Protein AF-A0A1V5TX29-F1 (afdb_monomer)

pLDDT: mean 75.23, std 15.74, range [34.44, 93.5]

Radius of gyration: 21.24 Å; Cα contacts (8 Å, |Δi|>4): 399; chains: 1; bounding box: 52×40×73 Å

Nearest PDB structures (foldseek):
  2c9r-assembly1_A  TM=5.350E-01  e=4.111E-02  Pseudomonas syringae pv. tomato
  3qg7-assembly1_H  TM=4.508E-01  e=2.026E-02  Mus musculus
  3qg6-assembly2_H  TM=4.338E-01  e=3.876E-02  Mus musculus
  1d3l-assembly1_A  TM=5.318E-01  e=1.121E-01  Homo sapiens
  7xyq-assembly1_A  TM=5.076E-01  e=1.505E-01  Homo sapiens

Mean predicted aligned error: 10.79 Å

Foldseek 3Di:
DDDDPPPPPPQPWPVVLQPDPPWDWWKWKWDDDPNDTDTDTFDQPQQAADLQPDQKIKMKTFGSAAHDQVFDFCVQKFKWKAFLVRDTDRFDWGWGADPRNRMIIIMTGRDDLRIKIKMFGHIPVRHTRDMGIHFHWAQPQPPSPQWHFPVSLVLLVVCAVVPDQQDPVDSNSSRQPLVSPRGSHPVSSCVSPVVDPPGDTDTDTDPDDDPD

Sequence (212 aa):
MLAAFAVSCEVQDFGEILDSADREVRWYSVVQHAGVSLPLEIPADGTFTEPRNASMITIVAVLPEPVDPASISTANIDFIGRDNADAVCDPPFSVSMNAAHTQVRVTVFGLTDIARYRIRLKNNSGVELSQRVFARLMGDVLSGDNRVDATDNAQVLAFITDPEDLNAENALHIRADIDCDLLHHTGDLTTLQSGSPAGYPRTLSATVPDFL

Solvent-accessible surface area (backbone atoms only — not comparable to full-atom values): 12340 Å² total; per-residue (Å²): 136,83,81,78,82,76,77,76,80,70,78,74,58,66,51,74,77,54,75,47,99,86,50,68,70,45,41,26,41,43,50,76,55,98,89,43,76,48,75,42,77,50,50,80,85,23,73,34,64,73,84,47,77,45,71,59,47,36,38,35,40,36,46,78,57,67,51,67,69,91,75,63,53,62,88,26,46,49,59,46,23,31,34,70,79,66,44,83,54,57,50,59,69,48,62,49,65,46,98,73,29,32,32,44,36,39,39,38,36,63,55,60,37,62,27,33,38,36,41,35,39,32,24,91,87,66,49,79,75,47,68,43,36,34,22,25,56,34,40,33,31,75,76,68,76,74,40,30,47,74,66,21,54,52,49,43,50,46,41,46,77,54,73,64,78,69,43,84,86,38,66,49,48,44,15,39,34,60,78,61,80,76,53,63,47,71,65,25,55,47,56,62,47,73,79,45,77,86,90,59,69,42,79,43,67,57,83,70,82,77,87,126

Secondary structure (DSSP, 8-state):
-------------HHHHH-STT-PPEEEEEEEETTEEEEEE--TTS-----TT-SEEEEEEEPSS---GGG-SGGGEEEEEE-TT--B-PPPEEEEE-TTS-EEEEEEE---SSSEEEEEEE-TT--EEEEEEEPEEES--SS-SS-B-HHHHHHHHHHHHS-PPP-TT-HHHHHH--SSSSS-SHHHHHHHHHT--TT--B-EEE-PSP--

Structure (mmCIF, N/CA/C/O backbone):
data_AF-A0A1V5TX29-F1
#
_entry.id   AF-A0A1V5TX29-F1
#
loop_
_atom_site.group_PDB
_atom_site.id
_atom_site.type_symbol
_atom_site.label_atom_id
_atom_site.label_alt_id
_atom_site.label_comp_id
_atom_site.label_asym_id
_atom_site.label_entity_id
_atom_site.label_seq_id
_atom_site.pdbx_PDB_ins_code
_atom_site.Cartn_x
_atom_site.Cartn_y
_atom_site.Cartn_z
_atom_site.occupancy
_atom_site.B_iso_or_equiv
_atom_site.auth_seq_id
_atom_site.auth_comp_id
_atom_site.auth_asym_id
_atom_site.auth_atom_id
_atom_site.pdbx_PDB_model_num
ATOM 1 N N . MET A 1 1 ? -30.722 21.018 49.155 1.00 39.28 1 MET A N 1
ATOM 2 C CA . MET A 1 1 ? -29.796 21.313 48.044 1.00 39.28 1 MET A CA 1
ATOM 3 C C . MET A 1 1 ? -29.150 19.986 47.663 1.00 39.28 1 MET A C 1
ATOM 5 O O . MET A 1 1 ? -28.254 19.544 48.364 1.00 39.28 1 MET A O 1
ATOM 9 N N . LEU A 1 2 ? -29.726 19.266 46.693 1.00 36.41 2 LEU A N 1
ATOM 10 C CA . LEU A 1 2 ? -29.174 17.994 46.209 1.00 36.41 2 LEU A CA 1
ATOM 11 C C . LEU A 1 2 ? -28.033 18.325 45.243 1.00 36.41 2 LEU A C 1
ATOM 13 O O . LEU A 1 2 ? -28.264 19.009 44.248 1.00 36.41 2 LEU A O 1
ATOM 17 N N . ALA A 1 3 ? -26.820 17.876 45.554 1.00 38.59 3 ALA A N 1
ATOM 18 C CA . ALA A 1 3 ? -25.698 17.951 44.632 1.00 38.59 3 ALA A CA 1
ATOM 19 C C . ALA A 1 3 ? -25.931 16.946 43.496 1.00 38.59 3 ALA A C 1
ATOM 21 O O . ALA A 1 3 ? -26.069 15.747 43.738 1.00 38.59 3 ALA A O 1
ATOM 22 N N . ALA A 1 4 ? -26.011 17.447 42.265 1.00 38.84 4 ALA A N 1
ATOM 23 C CA . ALA A 1 4 ? -25.964 16.614 41.078 1.00 38.84 4 ALA A CA 1
ATOM 24 C C . ALA A 1 4 ? -24.548 16.034 40.963 1.00 38.84 4 ALA A C 1
ATOM 26 O O . ALA A 1 4 ? -23.587 16.773 40.755 1.00 38.84 4 ALA A O 1
ATOM 27 N N . PHE A 1 5 ? -24.420 14.716 41.114 1.00 34.44 5 PHE A N 1
ATOM 28 C CA . PHE A 1 5 ? -23.251 13.990 40.633 1.00 34.44 5 PHE A CA 1
ATOM 29 C C . PHE A 1 5 ? -23.296 14.037 39.104 1.00 34.44 5 PHE A C 1
ATOM 31 O O . PHE A 1 5 ? -24.025 13.278 38.469 1.00 34.44 5 PHE A O 1
ATOM 38 N N . ALA A 1 6 ? -22.558 14.975 38.512 1.00 35.31 6 ALA A N 1
ATOM 39 C CA . ALA A 1 6 ? -22.213 14.897 37.106 1.00 35.31 6 ALA A CA 1
ATOM 40 C C . ALA A 1 6 ? -21.230 13.730 36.959 1.00 35.31 6 ALA A C 1
ATOM 42 O O . ALA A 1 6 ? -20.056 13.850 37.301 1.00 35.31 6 ALA A O 1
ATOM 43 N N . VAL A 1 7 ? -21.729 12.579 36.509 1.00 35.09 7 VAL A N 1
ATOM 44 C CA . VAL A 1 7 ? -20.871 11.543 35.936 1.00 35.09 7 VAL A CA 1
ATOM 45 C C . VAL A 1 7 ? -20.308 12.157 34.661 1.00 35.09 7 VAL A C 1
ATOM 47 O O . VAL A 1 7 ? -21.001 12.248 33.650 1.00 35.09 7 VAL A O 1
ATOM 50 N N . SER A 1 8 ? -19.084 12.672 34.749 1.00 36.00 8 SER A N 1
ATOM 51 C CA . SER A 1 8 ? -18.283 12.974 33.572 1.00 36.00 8 SER A CA 1
ATOM 52 C C . SER A 1 8 ? -18.149 11.665 32.803 1.00 36.00 8 SER A C 1
ATOM 54 O O . SER A 1 8 ? -17.472 10.749 33.263 1.00 36.00 8 SER A O 1
ATOM 56 N N . CYS A 1 9 ? -18.855 11.531 31.680 1.00 36.22 9 CYS A N 1
ATOM 57 C CA . CYS A 1 9 ? -18.468 10.567 30.661 1.00 36.22 9 CYS A CA 1
ATOM 58 C C . CYS A 1 9 ? -17.159 11.096 30.073 1.00 36.22 9 CYS A C 1
ATOM 60 O O . CYS A 1 9 ? -17.176 11.800 29.065 1.00 36.22 9 CYS A O 1
ATOM 62 N N . GLU A 1 10 ? -16.036 10.847 30.748 1.00 40.56 10 GLU A N 1
ATOM 63 C CA . GLU A 1 10 ? -14.749 10.899 30.068 1.00 40.56 10 GLU A CA 1
ATOM 64 C C . GLU A 1 10 ? -14.841 9.878 28.940 1.00 40.56 10 GLU A C 1
ATOM 66 O O . GLU A 1 10 ? -14.986 8.678 29.177 1.00 40.56 10 GLU A O 1
ATOM 71 N N . VAL A 1 11 ? -14.862 10.380 27.706 1.00 47.78 11 VAL A N 1
ATOM 72 C CA . VAL A 1 11 ? -14.608 9.566 26.522 1.00 47.78 11 VAL A CA 1
ATOM 73 C C . VAL A 1 11 ? -13.210 9.013 26.738 1.00 47.78 11 VAL A C 1
ATOM 75 O O . VAL A 1 11 ? -12.234 9.752 26.633 1.00 47.78 11 VAL A O 1
ATOM 78 N N . GLN A 1 12 ? -13.138 7.757 27.163 1.00 49.53 12 GLN A N 1
ATOM 79 C CA . GLN A 1 12 ? -11.888 7.099 27.500 1.00 49.53 12 GLN A CA 1
ATOM 80 C C . GLN A 1 12 ? -10.988 7.156 26.258 1.00 49.53 12 GLN A C 1
ATOM 82 O O . GLN A 1 12 ? -11.389 6.687 25.188 1.00 49.53 12 GLN A O 1
ATOM 87 N N . ASP A 1 13 ? -9.828 7.816 26.362 1.00 54.44 13 ASP A N 1
ATOM 88 C CA . ASP A 1 13 ? -8.929 7.965 25.218 1.00 54.44 13 ASP A CA 1
ATOM 89 C C . ASP A 1 13 ? -8.437 6.574 24.819 1.00 54.44 13 ASP A C 1
ATOM 91 O O . ASP A 1 13 ? -7.881 5.823 25.621 1.00 54.44 13 ASP A O 1
ATOM 95 N N . PHE A 1 14 ? -8.645 6.239 23.551 1.00 55.91 14 PHE A N 1
ATOM 96 C CA . PHE A 1 14 ? -8.232 4.989 22.929 1.00 55.91 14 PHE A CA 1
ATOM 97 C C . PHE A 1 14 ? -6.739 4.673 23.167 1.00 55.91 14 PHE A C 1
ATOM 99 O O . PHE A 1 14 ? -6.345 3.507 23.190 1.00 55.91 14 PHE A O 1
ATOM 106 N N . GLY A 1 15 ? -5.917 5.706 23.398 1.00 52.53 15 GLY A N 1
ATOM 107 C CA . GLY A 1 15 ? -4.507 5.572 23.762 1.00 52.53 15 GLY A CA 1
ATOM 108 C C . GLY A 1 15 ? -4.238 4.849 25.087 1.00 52.53 15 GLY A C 1
ATOM 109 O O . GLY A 1 15 ? -3.255 4.120 25.167 1.00 52.53 15 GLY A O 1
ATOM 110 N N . GLU A 1 16 ? -5.106 4.967 26.096 1.00 54.91 16 GLU A N 1
ATOM 111 C CA . GLU A 1 16 ? -4.893 4.314 27.403 1.00 54.91 16 GLU A CA 1
ATOM 112 C C . GLU A 1 16 ? -5.088 2.789 27.346 1.00 54.91 16 GLU A C 1
ATOM 114 O O . GLU A 1 16 ? -4.540 2.052 28.163 1.00 54.91 16 GLU A O 1
ATOM 119 N N . ILE A 1 17 ? -5.838 2.289 26.358 1.00 52.16 17 ILE A N 1
ATOM 120 C CA . ILE A 1 17 ? -6.146 0.856 26.199 1.00 52.16 17 ILE A CA 1
ATOM 121 C C . ILE A 1 17 ? -4.973 0.093 25.555 1.00 52.16 17 ILE A C 1
ATOM 123 O O . ILE A 1 17 ? -4.828 -1.121 25.742 1.00 52.16 17 ILE A O 1
ATOM 127 N N . LEU A 1 18 ? -4.115 0.798 24.812 1.00 54.72 18 LEU A N 1
ATOM 128 C CA . LEU A 1 18 ? -3.045 0.216 23.997 1.00 54.72 18 LEU A CA 1
ATOM 129 C C . LEU A 1 18 ? -1.636 0.388 24.587 1.00 54.72 18 LEU A C 1
ATOM 131 O O . LEU A 1 18 ? -0.694 -0.180 24.048 1.00 54.72 18 LEU A O 1
ATOM 135 N N . ASP A 1 19 ? -1.494 1.064 25.730 1.00 52.06 19 ASP A N 1
ATOM 136 C CA . ASP A 1 19 ? -0.210 1.305 26.420 1.00 52.06 19 ASP A CA 1
ATOM 137 C C . ASP A 1 19 ? 0.331 0.079 27.201 1.00 52.06 19 ASP A C 1
ATOM 139 O O . ASP A 1 19 ? 1.265 0.168 27.995 1.00 52.06 19 ASP A O 1
ATOM 143 N N . SER A 1 20 ? -0.250 -1.112 26.996 1.00 48.91 20 SER A N 1
ATOM 144 C CA . SER A 1 20 ? 0.248 -2.356 27.601 1.00 48.91 20 SER A CA 1
ATOM 145 C C . SER A 1 20 ? 1.006 -3.194 26.571 1.00 48.91 20 SER A C 1
ATOM 147 O O . SER A 1 20 ? 0.466 -3.572 25.534 1.00 48.91 20 SER A O 1
ATOM 149 N N . ALA A 1 21 ? 2.265 -3.502 26.886 1.00 43.81 21 ALA A N 1
ATOM 150 C CA . ALA A 1 21 ? 3.267 -4.084 25.987 1.00 43.81 21 ALA A CA 1
ATOM 151 C C . ALA A 1 21 ? 2.930 -5.464 25.367 1.00 43.81 21 ALA A C 1
ATOM 153 O O . ALA A 1 21 ? 3.679 -5.930 24.516 1.00 43.81 21 ALA A O 1
ATOM 154 N N . ASP A 1 22 ? 1.805 -6.089 25.735 1.00 49.94 22 ASP A N 1
ATOM 155 C CA . ASP A 1 22 ? 1.367 -7.405 25.236 1.00 49.94 22 ASP A CA 1
ATOM 156 C C . ASP A 1 22 ? 0.090 -7.346 24.365 1.00 49.94 22 ASP A C 1
ATOM 158 O O . ASP A 1 22 ? -0.471 -8.380 23.992 1.00 49.94 22 ASP A O 1
ATOM 162 N N . ARG A 1 23 ? -0.413 -6.147 24.039 1.00 63.75 23 ARG A N 1
ATOM 163 C CA . ARG A 1 23 ? -1.674 -5.949 23.302 1.00 63.75 23 ARG A CA 1
ATOM 164 C C . ARG A 1 23 ? -1.444 -5.402 21.896 1.00 63.75 23 ARG A C 1
ATOM 166 O O . ARG A 1 23 ? -1.671 -4.229 21.621 1.00 63.75 23 ARG A O 1
ATOM 173 N N . GLU A 1 24 ? -1.015 -6.271 20.984 1.00 76.19 24 GLU A N 1
ATOM 174 C CA . GLU A 1 24 ? -0.738 -5.875 19.600 1.00 76.19 24 GLU A CA 1
ATOM 175 C C . GLU A 1 24 ? -2.020 -5.730 18.756 1.00 76.19 24 GLU A C 1
ATOM 177 O O . GLU A 1 24 ? -2.863 -6.632 18.688 1.00 76.19 24 GLU A O 1
ATOM 182 N N . VAL A 1 25 ? -2.136 -4.604 18.045 1.00 85.62 25 VAL A N 1
ATOM 183 C CA . VAL A 1 25 ? -3.111 -4.430 16.961 1.00 85.62 25 VAL A CA 1
ATOM 184 C C . VAL A 1 25 ? -2.665 -5.255 15.754 1.00 85.62 25 VAL A C 1
ATOM 186 O O . VAL A 1 25 ? -1.614 -4.997 15.165 1.00 85.62 25 VAL A O 1
ATOM 189 N N . ARG A 1 26 ? -3.487 -6.228 15.352 1.00 89.88 26 ARG A N 1
ATOM 190 C CA . ARG A 1 26 ? -3.222 -7.068 14.172 1.00 89.88 26 ARG A CA 1
ATOM 191 C C . ARG A 1 26 ? -3.874 -6.478 12.936 1.00 89.88 26 ARG A C 1
ATOM 193 O O . ARG A 1 26 ? -5.014 -6.030 12.996 1.00 89.88 26 ARG A O 1
ATOM 200 N N . TRP A 1 27 ? -3.181 -6.530 11.808 1.00 92.88 27 TRP A N 1
ATOM 201 C CA . TRP A 1 27 ? -3.640 -5.923 10.565 1.00 92.88 27 TRP A CA 1
ATOM 202 C C . TRP A 1 27 ? -3.866 -6.975 9.492 1.00 92.88 27 TRP A C 1
ATOM 204 O O . TRP A 1 27 ? -3.041 -7.865 9.300 1.00 92.88 27 TRP A O 1
ATOM 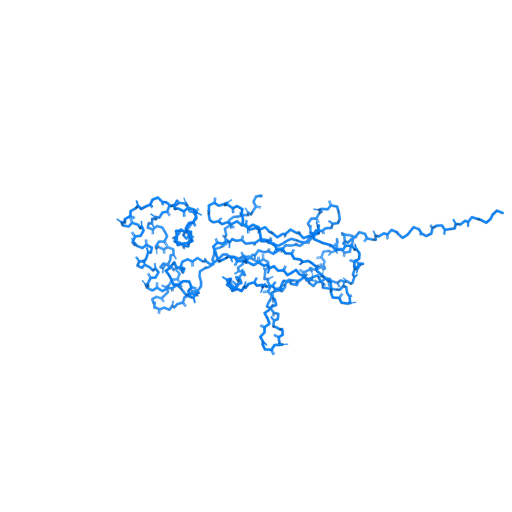214 N N . TYR A 1 28 ? -4.975 -6.844 8.775 1.00 91.31 28 TYR A N 1
ATOM 215 C CA . TYR A 1 28 ? -5.354 -7.748 7.699 1.00 91.31 28 TYR A CA 1
ATOM 216 C C . TYR A 1 28 ? -5.782 -6.955 6.474 1.00 91.31 28 TYR A C 1
ATOM 218 O O . TYR A 1 28 ? -6.542 -5.997 6.607 1.00 91.31 28 TYR A O 1
ATOM 226 N N . SER A 1 29 ? -5.364 -7.379 5.285 1.00 88.81 29 SER A N 1
ATOM 227 C CA . SER A 1 29 ? -6.094 -7.038 4.069 1.00 88.81 29 SER A CA 1
ATOM 228 C C . SER A 1 29 ? -7.214 -8.046 3.859 1.00 88.81 29 SER A C 1
ATOM 230 O O . SER A 1 29 ? -7.044 -9.239 4.107 1.00 88.81 29 SER A O 1
ATOM 232 N N . VAL A 1 30 ? -8.385 -7.584 3.439 1.00 87.38 30 VAL A N 1
ATOM 233 C CA . VAL A 1 30 ? -9.549 -8.434 3.210 1.00 87.38 30 VAL A CA 1
ATOM 234 C C . VAL A 1 30 ? -9.911 -8.399 1.739 1.00 87.38 30 VAL A C 1
ATOM 236 O O . VAL A 1 30 ? -10.476 -7.423 1.242 1.00 87.38 30 VAL A O 1
ATOM 239 N N . VAL A 1 31 ? -9.649 -9.516 1.064 1.00 73.88 31 VAL A N 1
ATOM 240 C CA . VAL A 1 31 ? -10.093 -9.738 -0.311 1.00 73.88 31 VAL A CA 1
ATOM 241 C C . VAL A 1 31 ? -11.480 -10.368 -0.277 1.00 73.88 31 VAL A C 1
ATOM 243 O O . VAL A 1 31 ? -11.704 -11.375 0.401 1.00 73.88 31 VAL A O 1
ATOM 246 N N . GLN A 1 32 ? -12.423 -9.780 -1.013 1.00 69.38 32 GLN A N 1
ATOM 247 C CA . GLN A 1 32 ? -13.738 -10.373 -1.234 1.00 69.38 32 GLN A CA 1
ATOM 248 C C . GLN A 1 32 ? -13.752 -11.148 -2.549 1.00 69.38 32 GLN A C 1
ATOM 250 O O . GLN A 1 32 ? -13.534 -10.582 -3.618 1.00 69.38 32 GLN A O 1
ATOM 255 N N . HIS A 1 33 ? -14.066 -12.439 -2.481 1.00 63.19 33 HIS A N 1
ATOM 256 C CA . HIS A 1 33 ? -14.272 -13.279 -3.654 1.00 63.19 33 HIS A CA 1
ATOM 257 C C . HIS A 1 33 ? -15.588 -14.045 -3.524 1.00 63.19 33 HIS A C 1
ATOM 259 O O . HIS A 1 33 ? -15.774 -14.810 -2.582 1.00 63.19 33 HIS A O 1
ATOM 265 N N . ALA A 1 34 ? -16.519 -13.822 -4.458 1.00 71.38 34 ALA A N 1
ATOM 266 C CA . ALA A 1 34 ? -17.830 -14.484 -4.487 1.00 71.38 34 ALA A CA 1
ATOM 267 C C . ALA A 1 34 ? -18.609 -14.418 -3.148 1.00 71.38 34 ALA A C 1
ATOM 269 O O . ALA A 1 34 ? -19.289 -15.366 -2.762 1.00 71.38 34 ALA A O 1
ATOM 270 N N . GLY A 1 35 ? -18.496 -13.298 -2.422 1.00 67.50 35 GLY A N 1
ATOM 271 C CA . GLY A 1 35 ? -19.141 -13.101 -1.116 1.00 67.50 35 GLY A CA 1
ATOM 272 C C . GLY A 1 35 ? -18.393 -13.710 0.076 1.00 67.50 35 GLY A C 1
ATOM 273 O O . GLY A 1 35 ? -18.848 -13.569 1.2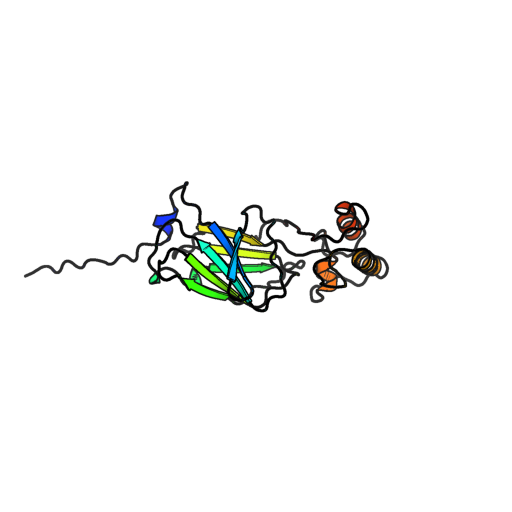09 1.00 67.50 35 GLY A O 1
ATOM 274 N N . VAL A 1 36 ? -17.240 -14.344 -0.151 1.00 71.44 36 VAL A N 1
ATOM 275 C CA . VAL A 1 36 ? -16.337 -14.829 0.898 1.00 71.44 36 VAL A CA 1
ATOM 276 C C . VAL A 1 36 ? -15.246 -13.792 1.144 1.00 71.44 36 VAL A C 1
ATOM 278 O O . VAL A 1 36 ? -14.582 -13.350 0.209 1.00 71.44 36 VAL A O 1
ATOM 281 N N . SER A 1 37 ? -15.056 -13.423 2.410 1.00 77.31 37 SER A N 1
ATOM 282 C CA . SER A 1 37 ? -13.941 -12.584 2.852 1.00 77.31 37 SER A CA 1
ATOM 283 C C . SER A 1 37 ? -12.770 -13.466 3.269 1.00 77.31 37 SER A C 1
ATOM 285 O O . SER A 1 37 ? -12.905 -14.258 4.203 1.00 77.31 37 SER A O 1
ATOM 287 N N . LEU A 1 38 ? -11.626 -13.309 2.609 1.00 81.00 38 LEU A N 1
ATOM 288 C CA . LEU A 1 38 ? -10.380 -13.980 2.971 1.00 81.00 38 LEU A CA 1
ATOM 289 C C . LEU A 1 38 ? -9.428 -12.948 3.590 1.00 81.00 38 LEU A C 1
ATOM 291 O O . LEU A 1 38 ? -8.947 -12.073 2.867 1.00 81.00 38 LEU A O 1
ATOM 295 N N . PRO A 1 39 ? -9.193 -12.996 4.915 1.00 86.25 39 PRO A N 1
ATOM 296 C CA . PRO A 1 39 ? -8.231 -12.116 5.555 1.00 86.25 39 PRO A CA 1
ATOM 297 C C . PRO A 1 39 ? -6.812 -12.618 5.282 1.00 86.25 39 PRO A C 1
ATOM 299 O O . PRO A 1 39 ? -6.483 -13.769 5.570 1.00 86.25 39 PRO A O 1
ATOM 302 N N . LEU A 1 40 ? -5.971 -11.737 4.760 1.00 87.75 40 LEU A N 1
ATOM 303 C CA . LEU A 1 40 ? -4.542 -11.939 4.601 1.00 87.75 40 LEU A CA 1
ATOM 304 C C . LEU A 1 40 ? -3.819 -11.048 5.608 1.00 87.75 40 LEU A C 1
ATOM 306 O O . LEU A 1 40 ? -4.051 -9.842 5.648 1.00 87.75 40 LEU A O 1
ATOM 310 N N . GLU A 1 41 ? -2.992 -11.642 6.462 1.00 89.38 41 GLU A N 1
ATOM 311 C CA . GLU A 1 41 ? -2.262 -10.891 7.481 1.00 89.38 41 GLU A CA 1
ATOM 312 C C . GLU A 1 41 ? -1.209 -9.978 6.851 1.00 89.38 41 GLU A C 1
ATOM 314 O O . GLU A 1 41 ? -0.499 -10.373 5.927 1.00 89.38 41 GLU A O 1
ATOM 319 N N . ILE A 1 42 ? -1.113 -8.760 7.381 1.00 88.56 42 ILE A N 1
ATOM 320 C CA . ILE A 1 42 ? -0.120 -7.768 6.986 1.00 88.56 42 ILE A CA 1
ATOM 321 C C . ILE A 1 42 ? 1.019 -7.825 8.011 1.00 88.56 42 ILE A C 1
ATOM 323 O O . ILE A 1 42 ? 0.854 -7.299 9.123 1.00 88.56 42 ILE A O 1
ATOM 327 N N . PRO A 1 43 ? 2.161 -8.459 7.689 1.00 85.75 43 PRO A N 1
ATOM 328 C CA . PRO A 1 43 ? 3.310 -8.500 8.583 1.00 85.75 43 PRO A CA 1
ATOM 329 C C . PRO A 1 43 ? 3.883 -7.102 8.849 1.00 85.75 43 PRO A C 1
ATOM 331 O O . PRO A 1 43 ? 3.763 -6.176 8.045 1.00 85.75 43 PRO A O 1
ATOM 334 N N . ALA A 1 44 ? 4.533 -6.951 10.002 1.00 83.19 44 ALA A N 1
ATOM 335 C CA . ALA A 1 44 ? 5.202 -5.709 10.393 1.00 83.19 44 ALA A CA 1
ATOM 336 C C . ALA A 1 44 ? 6.560 -5.495 9.694 1.00 83.19 44 ALA A C 1
ATOM 338 O O . ALA A 1 44 ? 7.131 -4.415 9.794 1.00 83.19 44 ALA A O 1
ATOM 339 N N . ASP A 1 45 ? 7.070 -6.499 8.976 1.00 80.00 45 ASP A N 1
ATOM 340 C CA . ASP A 1 45 ? 8.373 -6.468 8.294 1.00 80.00 45 ASP A CA 1
ATOM 341 C C . ASP A 1 45 ? 8.386 -5.632 6.999 1.00 80.00 45 ASP A C 1
ATOM 343 O O . ASP A 1 45 ? 9.430 -5.472 6.367 1.00 80.00 45 ASP A O 1
ATOM 347 N N . GLY A 1 46 ? 7.229 -5.097 6.597 1.00 75.62 46 GLY A N 1
ATOM 348 C CA . GLY A 1 46 ? 7.084 -4.260 5.410 1.00 75.62 46 GLY A CA 1
ATOM 349 C C . GLY A 1 46 ? 7.216 -5.009 4.086 1.00 75.62 46 GLY A C 1
ATOM 350 O O . GLY A 1 46 ? 7.317 -4.354 3.053 1.00 75.62 46 GLY A O 1
ATOM 351 N N . THR A 1 47 ? 7.196 -6.344 4.094 1.00 76.44 47 THR A N 1
ATOM 352 C CA . THR A 1 47 ? 7.258 -7.182 2.880 1.00 76.44 47 THR A CA 1
ATOM 353 C C . THR A 1 47 ? 5.901 -7.359 2.206 1.00 76.44 47 THR A C 1
ATOM 355 O O . THR A 1 47 ? 5.815 -7.847 1.083 1.00 76.44 47 THR A O 1
ATOM 358 N N . PHE A 1 48 ? 4.825 -6.963 2.887 1.00 80.31 48 PHE A N 1
ATOM 359 C CA . PHE A 1 48 ? 3.469 -7.185 2.423 1.00 80.31 48 PHE A CA 1
ATOM 360 C C . PHE A 1 48 ? 3.153 -6.402 1.152 1.00 80.31 48 PHE A C 1
ATOM 362 O O . PHE A 1 48 ? 3.261 -5.177 1.130 1.00 80.31 48 PHE A O 1
ATOM 369 N N . THR A 1 49 ? 2.659 -7.084 0.128 1.00 76.81 49 THR A N 1
ATOM 370 C CA . THR A 1 49 ? 2.237 -6.452 -1.119 1.00 76.81 49 THR A CA 1
ATOM 371 C C . THR A 1 49 ? 0.781 -6.777 -1.386 1.00 76.81 49 THR A C 1
ATOM 373 O O . THR A 1 49 ? 0.414 -7.947 -1.449 1.00 76.81 49 THR A O 1
ATOM 376 N N . GLU A 1 50 ? -0.038 -5.742 -1.581 1.00 71.19 50 GLU A N 1
ATOM 377 C CA . GLU A 1 50 ? -1.401 -5.953 -2.068 1.00 71.19 50 GLU A CA 1
ATOM 378 C C . GLU A 1 50 ? -1.455 -6.106 -3.587 1.00 71.19 50 GLU A C 1
ATOM 380 O O . GLU A 1 50 ? -0.653 -5.481 -4.283 1.00 71.19 50 GLU A O 1
ATOM 385 N N . PRO A 1 51 ? -2.445 -6.841 -4.126 1.00 63.56 51 PRO A N 1
ATOM 386 C CA . PRO A 1 51 ? -2.801 -6.754 -5.531 1.00 63.56 51 PRO A CA 1
ATOM 387 C C . PRO A 1 51 ? -3.360 -5.355 -5.808 1.00 63.56 51 PRO A C 1
ATOM 389 O O . PRO A 1 51 ? -4.489 -5.020 -5.438 1.00 63.56 51 PRO A O 1
ATOM 392 N N . ARG A 1 52 ? -2.567 -4.503 -6.454 1.00 62.81 52 ARG A N 1
ATOM 393 C CA . ARG A 1 52 ? -2.926 -3.102 -6.697 1.00 62.81 52 ARG A CA 1
ATOM 394 C C . ARG A 1 52 ? -3.344 -2.896 -8.140 1.00 62.81 52 ARG A C 1
ATOM 396 O O . ARG A 1 52 ? -2.586 -2.437 -8.972 1.00 62.81 52 ARG A O 1
ATOM 403 N N . ASN A 1 53 ? -4.583 -3.303 -8.386 1.00 57.16 53 ASN A N 1
ATOM 404 C CA . ASN A 1 53 ? -5.448 -2.862 -9.488 1.00 57.16 53 ASN A CA 1
ATOM 405 C C . ASN A 1 53 ? -6.939 -2.989 -9.104 1.00 57.16 53 ASN A C 1
ATOM 407 O O . ASN A 1 53 ? -7.833 -2.886 -9.944 1.00 57.16 53 ASN A O 1
ATOM 411 N N . ALA A 1 54 ? -7.231 -3.227 -7.820 1.00 57.75 54 ALA A N 1
ATOM 412 C CA . ALA A 1 54 ? -8.589 -3.219 -7.308 1.00 57.75 54 ALA A CA 1
ATOM 413 C C . ALA A 1 54 ? -9.035 -1.768 -7.096 1.00 57.75 54 ALA A C 1
ATOM 415 O O . ALA A 1 54 ? -8.358 -0.991 -6.426 1.00 57.75 54 ALA A O 1
ATOM 416 N N . SER A 1 55 ? -10.207 -1.403 -7.619 1.00 67.38 55 SER A N 1
ATOM 417 C CA . SER A 1 55 ? -10.781 -0.063 -7.419 1.00 67.38 55 SER A CA 1
ATOM 418 C C . SER A 1 55 ? -10.994 0.276 -5.937 1.00 67.38 55 SER A C 1
ATOM 420 O O . SER A 1 55 ? -11.085 1.448 -5.575 1.00 67.38 55 SER A O 1
ATOM 422 N N . MET A 1 56 ? -11.077 -0.749 -5.086 1.00 79.88 56 MET A N 1
ATOM 423 C CA . MET A 1 56 ? -11.316 -0.641 -3.657 1.00 79.88 56 MET A CA 1
ATOM 424 C C . MET A 1 56 ? -10.697 -1.839 -2.930 1.00 79.88 56 MET A C 1
ATOM 426 O O . MET A 1 56 ? -10.915 -2.981 -3.337 1.00 79.88 56 MET A O 1
ATOM 430 N N . ILE A 1 57 ? -9.993 -1.582 -1.830 1.00 85.62 57 ILE A N 1
ATOM 431 C CA . ILE A 1 57 ? -9.534 -2.612 -0.890 1.00 85.62 57 ILE A CA 1
ATOM 432 C C . ILE A 1 57 ? -10.041 -2.310 0.521 1.00 85.62 57 ILE A C 1
ATOM 434 O O . ILE A 1 57 ? -10.366 -1.168 0.848 1.00 85.62 57 ILE A O 1
ATOM 438 N N . THR A 1 58 ? -10.117 -3.328 1.377 1.00 89.81 58 THR A N 1
ATOM 439 C CA . THR A 1 58 ? -10.464 -3.154 2.793 1.00 89.81 58 THR A CA 1
ATOM 440 C C . THR A 1 58 ? -9.330 -3.653 3.668 1.00 89.81 58 THR A C 1
ATOM 442 O O . THR A 1 58 ? -9.005 -4.835 3.654 1.00 89.81 58 THR A O 1
ATOM 445 N N . ILE A 1 59 ? -8.780 -2.753 4.472 1.00 91.75 59 ILE A N 1
ATOM 446 C CA . ILE A 1 59 ? -7.797 -3.054 5.506 1.00 91.75 59 ILE A CA 1
ATOM 447 C C . ILE A 1 59 ? -8.505 -3.083 6.858 1.00 91.75 59 ILE A C 1
ATOM 449 O O . ILE A 1 59 ? -9.346 -2.236 7.153 1.00 91.75 59 ILE A O 1
ATOM 453 N N . VAL A 1 60 ? -8.185 -4.061 7.695 1.00 92.94 60 VAL A N 1
ATOM 454 C CA . VAL A 1 60 ? -8.801 -4.251 9.007 1.00 92.94 60 VAL A CA 1
ATOM 455 C C . VAL A 1 60 ? -7.727 -4.250 10.079 1.00 92.94 60 VAL A C 1
ATOM 457 O O . VAL A 1 60 ? -6.850 -5.109 10.069 1.00 92.94 60 VAL A O 1
ATOM 460 N N . ALA A 1 61 ? -7.839 -3.325 11.027 1.00 91.81 61 ALA A N 1
ATOM 461 C CA . ALA A 1 61 ? -7.105 -3.359 12.283 1.00 91.81 61 ALA A CA 1
ATOM 462 C C . ALA A 1 61 ? -7.968 -4.061 13.336 1.00 91.81 61 ALA A C 1
ATOM 464 O O . ALA A 1 61 ? -9.060 -3.595 13.672 1.00 91.81 61 ALA A O 1
ATOM 465 N N . VAL A 1 62 ? -7.500 -5.197 13.840 1.00 90.94 62 VAL A N 1
ATOM 466 C CA . VAL A 1 62 ? -8.129 -5.940 14.931 1.00 90.94 62 VAL A CA 1
ATOM 467 C C . VAL A 1 62 ? -7.552 -5.438 16.240 1.00 90.94 62 VAL A C 1
ATOM 469 O O . VAL A 1 62 ? -6.355 -5.568 16.500 1.00 90.94 62 VAL A O 1
ATOM 472 N N . LEU A 1 63 ? -8.433 -4.872 17.052 1.00 87.12 63 LEU A N 1
ATOM 473 C CA . LEU A 1 63 ? -8.119 -4.313 18.350 1.00 87.12 63 LEU A CA 1
ATOM 474 C C . LEU A 1 63 ? -8.065 -5.422 19.409 1.00 87.12 63 LEU A C 1
ATOM 476 O O . LEU A 1 63 ? -8.828 -6.390 19.324 1.00 87.12 63 LEU A O 1
ATOM 480 N N . PRO A 1 64 ? -7.190 -5.288 20.415 1.00 82.19 64 PRO A N 1
ATOM 481 C CA . PRO A 1 64 ? -7.070 -6.261 21.496 1.00 82.19 64 PRO A CA 1
ATOM 482 C C . PRO A 1 64 ? -8.301 -6.268 22.414 1.00 82.19 64 PRO A C 1
ATOM 484 O O . PRO A 1 64 ? -8.619 -7.304 22.993 1.00 82.19 64 PRO A O 1
ATOM 487 N N . GLU A 1 65 ? -9.015 -5.142 22.511 1.00 79.88 65 GLU A N 1
ATOM 488 C CA . GLU A 1 65 ? -10.247 -4.988 23.287 1.00 79.88 65 GLU A CA 1
ATOM 489 C C . GLU A 1 65 ? -11.265 -4.101 22.549 1.00 79.88 65 GLU A C 1
ATOM 491 O O . GLU A 1 65 ? -10.874 -3.334 21.663 1.00 79.88 65 GLU A O 1
ATOM 496 N N . PRO A 1 66 ? -12.570 -4.206 22.876 1.00 80.75 66 PRO A N 1
ATOM 497 C CA . PRO A 1 66 ? -13.582 -3.295 22.358 1.00 80.75 66 PRO A CA 1
ATOM 498 C C . PRO A 1 66 ? -13.324 -1.857 22.804 1.00 80.75 66 PRO A C 1
ATOM 500 O O . PRO A 1 66 ? -12.966 -1.626 23.958 1.00 80.75 66 PRO A O 1
ATOM 503 N N . VAL A 1 67 ? -13.578 -0.893 21.923 1.00 77.62 67 VAL A N 1
ATOM 504 C CA . VAL A 1 67 ? -13.407 0.538 22.224 1.00 77.62 67 VAL A CA 1
ATOM 505 C C . VAL A 1 67 ? -14.667 1.331 21.905 1.00 77.62 67 VAL A C 1
ATOM 507 O O . VAL A 1 67 ? -15.550 0.842 21.201 1.00 77.62 67 VAL A O 1
ATOM 510 N N . ASP A 1 68 ? -14.793 2.544 22.445 1.00 74.38 68 ASP A N 1
ATOM 511 C CA . ASP A 1 68 ? -15.950 3.393 22.154 1.00 74.38 68 ASP A CA 1
ATOM 512 C C . ASP A 1 68 ? -15.976 3.730 20.648 1.00 74.38 68 ASP A C 1
ATOM 514 O O . ASP A 1 68 ? -15.017 4.316 20.142 1.00 74.38 68 ASP A O 1
ATOM 518 N N . PRO A 1 69 ? -17.037 3.396 19.895 1.00 65.44 69 PRO A N 1
ATOM 519 C CA . PRO A 1 69 ? -17.112 3.695 18.467 1.00 65.44 69 PRO A CA 1
ATOM 520 C C . PRO A 1 69 ? -17.065 5.193 18.158 1.00 65.44 69 PRO A C 1
ATOM 522 O O . PRO A 1 69 ? -16.635 5.560 17.066 1.00 65.44 69 PRO A O 1
ATOM 525 N N . ALA A 1 70 ? -17.456 6.065 19.095 1.00 69.88 70 ALA A N 1
ATOM 526 C CA . ALA A 1 70 ? -17.320 7.511 18.927 1.00 69.88 70 ALA A CA 1
ATOM 527 C C . ALA A 1 70 ? -15.852 7.982 18.964 1.00 69.88 70 ALA A C 1
ATOM 529 O O . ALA A 1 70 ? -15.560 9.099 18.542 1.00 69.88 70 ALA A O 1
ATOM 530 N N . SER A 1 71 ? -14.932 7.136 19.442 1.00 72.06 71 SER A N 1
ATOM 531 C CA . SER A 1 71 ? -13.511 7.466 19.596 1.00 72.06 71 SER A CA 1
ATOM 532 C C . SER A 1 71 ? -12.658 7.219 18.348 1.00 72.06 71 SER A C 1
ATOM 534 O O . SER A 1 71 ? -11.500 7.624 18.345 1.00 72.06 71 SER A O 1
ATOM 536 N N . ILE A 1 72 ? -13.199 6.594 17.290 1.00 81.75 72 ILE A N 1
ATOM 537 C CA . ILE A 1 72 ? -12.460 6.338 16.044 1.00 81.75 72 ILE A CA 1
ATOM 538 C C . ILE A 1 72 ? -13.157 6.973 14.847 1.00 81.75 72 ILE A C 1
ATOM 540 O O . ILE A 1 72 ? -14.318 6.714 14.535 1.00 81.75 72 ILE A O 1
ATOM 544 N N . SER A 1 73 ? -12.381 7.758 14.116 1.00 86.19 73 SER A N 1
ATOM 545 C CA . SER A 1 73 ? -12.764 8.424 12.881 1.00 86.19 73 SER A CA 1
ATOM 546 C C . SER A 1 73 ? -11.610 8.387 11.877 1.00 86.19 73 SER A C 1
ATOM 548 O O . SER A 1 73 ? -10.545 7.825 12.137 1.00 86.19 73 SER A O 1
ATOM 550 N N . THR A 1 74 ? -11.788 9.032 10.725 1.00 90.00 74 THR A N 1
ATOM 551 C CA . THR A 1 74 ? -10.696 9.247 9.766 1.00 90.00 74 THR A CA 1
ATOM 552 C C . THR A 1 74 ? -9.530 10.041 10.360 1.00 90.00 74 THR A C 1
ATOM 554 O O . THR A 1 74 ? -8.417 9.877 9.886 1.00 90.00 74 THR A O 1
ATOM 557 N N . ALA A 1 75 ? -9.735 10.848 11.410 1.00 89.00 75 ALA A N 1
ATOM 558 C CA . ALA A 1 75 ? -8.652 11.589 12.069 1.00 89.00 75 ALA A CA 1
ATOM 559 C C . ALA A 1 75 ? -7.650 10.676 12.803 1.00 89.00 75 ALA A C 1
ATOM 561 O O . ALA A 1 75 ? -6.505 11.061 13.040 1.00 89.00 75 ALA A O 1
ATOM 562 N N . ASN A 1 76 ? -8.074 9.457 13.143 1.00 90.69 76 ASN A N 1
ATOM 563 C CA . ASN A 1 76 ? -7.261 8.460 13.835 1.00 90.69 76 ASN A CA 1
ATOM 564 C C . ASN A 1 76 ? -6.447 7.589 12.873 1.00 90.69 76 ASN A C 1
ATOM 566 O O . ASN A 1 76 ? -5.658 6.764 13.328 1.00 90.69 76 ASN A O 1
ATOM 570 N N . ILE A 1 77 ? -6.642 7.742 11.561 1.00 92.62 77 ILE A N 1
ATOM 571 C CA . ILE A 1 77 ? -5.961 6.954 10.539 1.00 92.62 77 ILE A CA 1
ATOM 572 C C . ILE A 1 77 ? -5.138 7.882 9.656 1.00 92.62 77 ILE A C 1
ATOM 574 O O . ILE A 1 77 ? -5.677 8.813 9.068 1.00 92.62 77 ILE A O 1
ATOM 578 N N . ASP A 1 78 ? -3.853 7.573 9.505 1.00 91.50 78 ASP A N 1
ATOM 579 C CA . ASP A 1 78 ? -3.074 8.098 8.385 1.00 91.50 78 ASP A CA 1
ATOM 580 C C . ASP A 1 78 ? -2.905 6.987 7.358 1.00 91.50 78 ASP A C 1
ATOM 582 O O . ASP A 1 78 ? -2.461 5.891 7.704 1.00 91.50 78 ASP A O 1
ATOM 586 N N . PHE A 1 79 ? -3.218 7.275 6.098 1.00 90.94 79 PHE A N 1
ATOM 587 C CA . PHE A 1 79 ? -2.894 6.405 4.976 1.00 90.94 79 PHE A CA 1
ATOM 588 C C . PHE A 1 79 ? -2.080 7.206 3.968 1.00 90.94 79 PHE A C 1
ATOM 590 O O . PHE A 1 79 ? -2.615 8.047 3.252 1.00 90.94 79 PHE A O 1
ATOM 597 N N . ILE A 1 80 ? -0.774 6.970 3.955 1.00 89.00 80 ILE A N 1
ATOM 598 C CA . ILE A 1 80 ? 0.191 7.798 3.232 1.00 89.00 80 ILE A CA 1
ATOM 599 C C . ILE A 1 80 ? 0.814 6.968 2.120 1.00 89.00 80 ILE A C 1
ATOM 601 O O . ILE A 1 80 ? 1.216 5.828 2.359 1.00 89.00 80 ILE A O 1
ATOM 605 N N . GLY A 1 81 ? 0.894 7.537 0.921 1.00 86.94 81 GLY A N 1
ATOM 606 C CA . GLY A 1 81 ? 1.503 6.941 -0.262 1.00 86.94 81 GLY A CA 1
ATOM 607 C C . GLY A 1 81 ? 2.670 7.768 -0.778 1.00 86.94 81 GLY A C 1
ATOM 608 O O . GLY A 1 81 ? 2.567 8.990 -0.868 1.00 86.94 81 GLY A O 1
ATOM 609 N N . ARG A 1 82 ? 3.774 7.115 -1.133 1.00 84.25 82 ARG A N 1
ATOM 610 C CA . ARG A 1 82 ? 4.907 7.746 -1.825 1.00 84.25 82 ARG A CA 1
ATOM 611 C C . ARG A 1 82 ? 5.304 6.916 -3.032 1.00 84.25 82 ARG A C 1
ATOM 613 O O . ARG A 1 82 ? 5.435 5.700 -2.886 1.00 84.25 82 ARG A O 1
ATOM 620 N N . ASP A 1 83 ? 5.449 7.534 -4.196 1.00 75.81 83 ASP A N 1
ATOM 621 C CA . ASP A 1 83 ? 6.031 6.864 -5.362 1.00 75.81 83 ASP A CA 1
ATOM 622 C C . ASP A 1 83 ? 7.566 6.865 -5.312 1.00 75.81 83 ASP A C 1
ATOM 624 O O . ASP A 1 83 ? 8.177 7.218 -4.302 1.00 75.81 83 ASP A O 1
ATOM 628 N N . ASN A 1 84 ? 8.194 6.389 -6.384 1.00 68.19 84 ASN A N 1
ATOM 629 C CA . ASN A 1 84 ? 9.644 6.274 -6.457 1.00 68.19 84 ASN A CA 1
ATOM 630 C C . ASN A 1 84 ? 10.363 7.627 -6.581 1.00 68.19 84 ASN A C 1
ATOM 632 O O . ASN A 1 84 ? 11.499 7.749 -6.143 1.00 68.19 84 ASN A O 1
ATOM 636 N N . ALA A 1 85 ? 9.682 8.659 -7.084 1.00 65.62 85 ALA A N 1
ATOM 637 C CA . ALA A 1 85 ? 10.185 10.030 -7.093 1.00 65.62 85 ALA A CA 1
ATOM 638 C C . ALA A 1 85 ? 9.904 10.768 -5.767 1.00 65.62 85 ALA A C 1
ATOM 640 O O . ALA A 1 85 ? 10.041 11.990 -5.700 1.00 65.62 85 ALA A O 1
ATOM 641 N N . ASP A 1 86 ? 9.484 10.036 -4.727 1.00 69.75 86 ASP A N 1
ATOM 642 C CA . ASP A 1 86 ? 9.008 10.560 -3.443 1.00 69.75 86 ASP A CA 1
ATOM 643 C C . ASP A 1 86 ? 7.802 11.512 -3.581 1.00 69.75 86 ASP A C 1
ATOM 645 O O . ASP A 1 86 ? 7.503 12.326 -2.700 1.00 69.75 86 ASP A O 1
ATOM 649 N N . ALA A 1 87 ? 7.054 11.409 -4.684 1.00 77.19 87 ALA A N 1
ATOM 650 C CA . ALA A 1 87 ? 5.847 12.193 -4.868 1.00 77.19 87 ALA A CA 1
ATOM 651 C C . ALA A 1 87 ? 4.715 11.649 -3.988 1.00 77.19 87 ALA A C 1
ATOM 653 O O . ALA A 1 87 ? 4.578 10.448 -3.736 1.00 77.19 87 ALA A O 1
ATOM 654 N N . VAL A 1 88 ? 3.875 12.560 -3.497 1.00 83.31 88 VAL A N 1
ATOM 655 C CA . VAL A 1 88 ? 2.733 12.227 -2.641 1.00 83.31 88 VAL A CA 1
ATOM 656 C C . VAL A 1 88 ? 1.645 11.537 -3.465 1.00 83.31 88 VAL A C 1
ATOM 658 O O . VAL A 1 88 ? 1.110 12.116 -4.407 1.00 83.31 88 VAL A O 1
ATOM 661 N N . CYS A 1 89 ? 1.261 10.327 -3.057 1.00 82.44 89 CYS A N 1
ATOM 662 C CA . CYS A 1 89 ? 0.217 9.519 -3.694 1.00 82.44 89 CYS A CA 1
ATOM 663 C C . CYS A 1 89 ? -0.829 9.037 -2.677 1.00 82.44 89 CYS A C 1
ATOM 665 O O . CYS A 1 89 ? -1.272 7.888 -2.732 1.00 82.44 89 CYS A O 1
ATOM 667 N N . ASP A 1 90 ? -1.176 9.881 -1.705 1.00 88.88 90 ASP A N 1
ATOM 668 C CA . ASP A 1 90 ? -2.087 9.531 -0.614 1.00 88.88 90 ASP A CA 1
ATOM 669 C C . ASP A 1 90 ? -3.488 9.182 -1.168 1.00 88.88 90 ASP A C 1
ATOM 671 O O . ASP A 1 90 ? -4.136 10.027 -1.796 1.00 88.88 90 ASP A O 1
ATOM 675 N N . PRO A 1 91 ? -3.979 7.945 -0.973 1.00 87.81 91 PRO A N 1
ATOM 676 C CA . PRO A 1 91 ? -5.257 7.524 -1.520 1.00 87.81 91 PRO A CA 1
ATOM 677 C C . PRO A 1 91 ? -6.418 8.033 -0.653 1.00 87.81 91 PRO A C 1
ATOM 679 O O . PRO A 1 91 ? -6.305 8.095 0.576 1.00 87.81 91 PRO A O 1
ATOM 682 N N . PRO A 1 92 ? -7.583 8.329 -1.250 1.00 91.00 92 PRO A N 1
ATOM 683 C CA . PRO A 1 92 ? -8.788 8.554 -0.471 1.00 91.00 92 PRO A CA 1
ATOM 6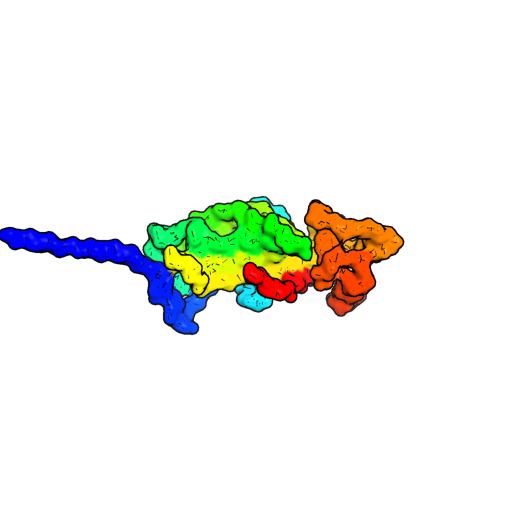84 C C . PRO A 1 92 ? -9.195 7.271 0.266 1.00 91.00 92 PRO A C 1
ATOM 686 O O . PRO A 1 92 ? -9.099 6.159 -0.264 1.00 91.00 92 PRO A O 1
ATOM 689 N N . PHE A 1 93 ? -9.699 7.428 1.489 1.00 93.50 93 PHE A N 1
ATOM 690 C CA . PHE A 1 93 ? -10.167 6.317 2.309 1.00 93.50 93 PHE A CA 1
ATOM 691 C C . PHE A 1 93 ? -11.376 6.702 3.165 1.00 93.50 93 PHE A C 1
ATOM 693 O O . PHE A 1 93 ? -11.674 7.876 3.383 1.00 93.50 93 PHE A O 1
ATOM 700 N N . SER A 1 94 ? -12.073 5.691 3.673 1.00 93.25 94 SER A N 1
ATOM 701 C CA . SER A 1 94 ? -13.111 5.832 4.690 1.00 93.25 94 SER A CA 1
ATOM 702 C C . SER A 1 94 ? -12.865 4.867 5.844 1.00 93.25 94 SER A C 1
ATOM 704 O O . SER A 1 94 ? -12.215 3.832 5.685 1.00 93.25 94 SER A O 1
ATOM 706 N N . VAL A 1 95 ? -13.377 5.216 7.023 1.00 92.94 95 VAL A N 1
ATOM 707 C CA . VAL A 1 95 ? -13.215 4.429 8.249 1.00 92.94 95 VAL A CA 1
ATOM 708 C C . VAL A 1 95 ? -14.585 4.035 8.780 1.00 92.94 95 VAL A C 1
ATOM 710 O O . VAL A 1 95 ? -15.521 4.832 8.782 1.00 92.94 95 VAL A O 1
ATOM 713 N N . SER A 1 96 ? -14.701 2.793 9.232 1.00 91.25 96 SER A N 1
ATOM 714 C CA . SER A 1 96 ? -15.872 2.278 9.938 1.00 91.25 96 SER A CA 1
ATOM 715 C C . SER A 1 96 ? -15.446 1.295 11.023 1.00 91.25 96 SER A C 1
ATOM 717 O O . SER A 1 96 ? -14.313 0.816 11.027 1.00 91.25 96 SER A O 1
ATOM 719 N N . MET A 1 97 ? -16.358 0.966 11.934 1.00 89.69 97 MET A N 1
ATOM 720 C CA . MET A 1 97 ? -16.161 -0.100 12.912 1.00 89.69 97 MET A CA 1
ATOM 721 C C . MET A 1 97 ? -17.114 -1.265 12.682 1.00 89.69 97 MET A C 1
ATOM 723 O O . MET A 1 97 ? -18.213 -1.101 12.150 1.00 89.69 97 MET A O 1
ATOM 727 N N . ASN A 1 98 ? -16.710 -2.456 13.125 1.00 89.31 98 ASN A N 1
ATOM 728 C CA . ASN A 1 98 ? -17.657 -3.555 13.283 1.00 89.31 98 ASN A CA 1
ATOM 729 C C . ASN A 1 98 ? -18.614 -3.298 14.463 1.00 89.31 98 ASN A C 1
ATOM 731 O O . ASN A 1 98 ? -18.310 -2.543 15.378 1.00 89.31 98 ASN A O 1
ATOM 735 N N . ALA A 1 99 ? -19.750 -4.000 14.489 1.00 86.94 99 ALA A N 1
ATOM 736 C CA . ALA A 1 99 ? -20.755 -3.851 15.548 1.00 86.94 99 ALA A CA 1
ATOM 737 C C . ALA A 1 99 ? -20.264 -4.243 16.958 1.00 86.94 99 ALA A C 1
ATOM 739 O O . ALA A 1 99 ? -20.884 -3.872 17.947 1.00 86.94 99 ALA A O 1
ATOM 740 N N . ALA A 1 100 ? -19.176 -5.016 17.053 1.00 87.12 100 ALA A N 1
ATOM 741 C CA . ALA A 1 100 ? -18.553 -5.383 18.324 1.00 87.12 100 ALA A CA 1
ATOM 742 C C . ALA A 1 100 ? -17.490 -4.371 18.795 1.00 87.12 100 ALA A C 1
ATOM 744 O O . ALA A 1 100 ? -16.929 -4.552 19.869 1.00 87.12 100 ALA A O 1
ATOM 745 N N . HIS A 1 101 ? -17.188 -3.351 17.985 1.00 86.50 101 HIS A N 1
ATOM 746 C CA . HIS A 1 101 ? -16.169 -2.321 18.223 1.00 86.50 101 HIS A CA 1
ATOM 747 C C . HIS A 1 101 ? -14.759 -2.858 18.516 1.00 86.50 101 HIS A C 1
ATOM 749 O O . HIS A 1 101 ? -13.971 -2.242 19.224 1.00 86.50 101 HIS A O 1
ATOM 755 N N . THR A 1 102 ? -14.436 -4.018 17.949 1.00 88.56 102 THR A N 1
ATOM 756 C CA . THR A 1 102 ? -13.129 -4.689 18.044 1.00 88.56 102 THR A CA 1
ATOM 757 C C . THR A 1 102 ? -12.342 -4.630 16.740 1.00 88.56 102 THR A C 1
ATOM 759 O O . THR A 1 102 ? -11.222 -5.126 16.663 1.00 88.56 102 THR A O 1
ATOM 762 N N . GLN A 1 103 ? -12.931 -4.084 15.676 1.00 90.56 103 GLN A N 1
ATOM 763 C CA . GLN A 1 103 ? -12.298 -3.979 14.369 1.00 90.56 103 GLN A CA 1
ATOM 764 C C . GLN A 1 103 ? -12.521 -2.594 13.791 1.00 90.56 103 GLN A C 1
ATOM 766 O O . GLN A 1 103 ? -13.668 -2.198 13.566 1.00 90.56 103 GLN A O 1
ATOM 771 N N . VAL A 1 104 ? -11.425 -1.918 13.464 1.00 91.38 104 VAL A N 1
ATOM 772 C CA . VAL A 1 104 ? -11.434 -0.723 12.622 1.00 91.38 104 VAL A CA 1
ATOM 773 C C . VAL A 1 104 ? -11.248 -1.173 11.180 1.00 91.38 104 VAL A C 1
ATOM 775 O O . VAL A 1 104 ? -10.293 -1.876 10.857 1.00 91.38 104 VAL A O 1
ATOM 778 N N . ARG A 1 105 ? -12.180 -0.801 10.308 1.00 92.38 105 ARG A N 1
ATOM 779 C CA . ARG A 1 105 ? -12.172 -1.131 8.882 1.00 92.38 105 ARG A CA 1
ATOM 780 C C . ARG A 1 105 ? -11.889 0.127 8.084 1.00 92.38 105 ARG A C 1
ATOM 782 O O . ARG A 1 105 ? -12.689 1.062 8.101 1.00 92.38 105 ARG A O 1
ATOM 789 N N . VAL A 1 106 ? -10.775 0.117 7.373 1.00 92.94 106 VAL A N 1
ATOM 790 C CA . VAL A 1 106 ? -10.319 1.192 6.500 1.00 92.94 106 VAL A CA 1
ATOM 791 C C . VAL A 1 106 ? -10.542 0.753 5.059 1.00 92.94 106 VAL A C 1
ATOM 793 O O . VAL A 1 106 ? -9.908 -0.183 4.578 1.00 92.94 106 VAL A O 1
ATOM 796 N N . THR A 1 107 ? -11.484 1.398 4.378 1.00 91.50 107 THR A N 1
ATOM 797 C CA . THR A 1 107 ? -11.746 1.149 2.956 1.00 91.50 107 THR A CA 1
ATOM 798 C C . THR A 1 107 ? -10.952 2.154 2.147 1.00 91.50 107 THR A C 1
ATOM 800 O O . THR A 1 107 ? -11.154 3.354 2.310 1.00 91.50 107 THR A O 1
ATOM 803 N N . VAL A 1 108 ? -10.047 1.674 1.301 1.00 89.81 108 VAL A N 1
ATOM 804 C CA . VAL A 1 108 ? -9.112 2.507 0.538 1.00 89.81 108 VAL A CA 1
ATOM 805 C C . VAL A 1 108 ? -9.443 2.398 -0.940 1.00 89.81 108 VAL A C 1
ATOM 807 O O . VAL A 1 108 ? -9.734 1.304 -1.430 1.00 89.81 108 VAL A O 1
ATOM 810 N N . PHE A 1 109 ? -9.395 3.521 -1.650 1.00 86.50 109 PHE A N 1
ATOM 811 C CA 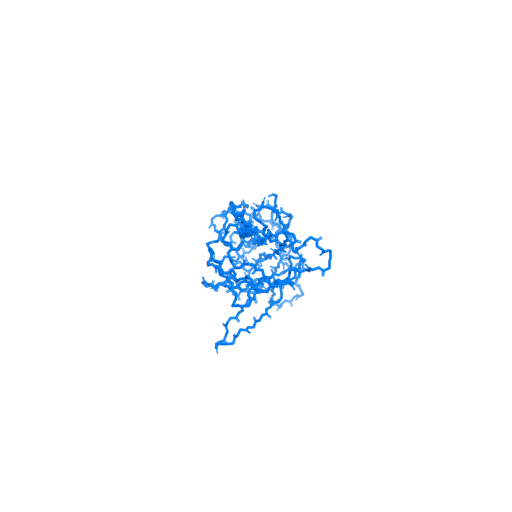. PHE A 1 109 ? -9.775 3.601 -3.057 1.00 86.50 109 PHE A CA 1
ATOM 812 C C . PHE A 1 109 ? -8.584 4.013 -3.919 1.00 86.50 109 PHE A C 1
ATOM 814 O O . PHE A 1 109 ? -7.845 4.928 -3.565 1.00 86.50 109 PHE A O 1
ATOM 821 N N . GLY A 1 110 ? -8.432 3.364 -5.076 1.00 80.44 110 GLY A N 1
ATOM 822 C CA . GLY A 1 110 ? -7.460 3.779 -6.092 1.00 80.44 110 GLY A CA 1
ATOM 823 C C . GLY A 1 110 ? -5.994 3.615 -5.683 1.00 80.44 110 GLY A C 1
ATOM 824 O O . GLY A 1 110 ? -5.194 4.515 -5.922 1.00 80.44 110 GLY A O 1
ATOM 825 N N . LEU A 1 111 ? -5.631 2.482 -5.071 1.00 81.69 111 LEU A N 1
ATOM 826 C CA . LEU A 1 111 ? -4.218 2.169 -4.862 1.00 81.69 111 LEU A CA 1
ATOM 827 C C . LEU A 1 111 ? -3.510 1.929 -6.194 1.00 81.69 111 LEU A C 1
ATOM 829 O O . LEU A 1 111 ? -4.012 1.202 -7.049 1.00 81.69 111 LEU A O 1
ATOM 833 N N . THR A 1 112 ? -2.307 2.477 -6.306 1.00 78.38 112 THR A N 1
ATOM 834 C CA . THR A 1 112 ? -1.409 2.261 -7.440 1.00 78.38 112 THR A CA 1
ATOM 835 C C . THR A 1 112 ? -0.316 1.263 -7.065 1.00 78.38 112 THR A C 1
ATOM 837 O O . THR A 1 112 ? 0.094 1.148 -5.904 1.00 78.38 112 THR A O 1
ATOM 840 N N . ASP A 1 113 ? 0.158 0.510 -8.043 1.00 74.94 113 ASP A N 1
ATOM 841 C CA . ASP A 1 113 ? 1.248 -0.456 -7.899 1.00 74.94 113 ASP A CA 1
ATOM 842 C C . ASP A 1 113 ? 2.635 0.205 -7.805 1.00 74.94 113 ASP A C 1
ATOM 844 O O . ASP A 1 113 ? 3.542 -0.368 -7.200 1.00 74.94 113 ASP A O 1
ATOM 848 N N . ILE A 1 114 ? 2.755 1.439 -8.302 1.00 75.31 114 ILE A N 1
ATOM 849 C CA . ILE A 1 114 ? 3.984 2.249 -8.329 1.00 75.31 114 ILE A CA 1
ATOM 850 C C . ILE A 1 114 ? 4.370 2.894 -6.990 1.00 75.31 114 ILE A C 1
ATOM 852 O O . ILE A 1 114 ? 5.511 3.320 -6.820 1.00 75.31 114 ILE A O 1
ATOM 856 N N . ALA A 1 115 ? 3.445 2.976 -6.033 1.00 79.81 115 ALA A N 1
ATOM 857 C CA . ALA A 1 115 ? 3.693 3.622 -4.746 1.00 79.81 115 ALA A CA 1
ATOM 858 C C . ALA A 1 115 ? 4.034 2.618 -3.637 1.00 79.81 115 ALA A C 1
ATOM 860 O O . ALA A 1 115 ? 3.694 1.442 -3.692 1.00 79.81 115 ALA A O 1
ATOM 861 N N . ARG A 1 116 ? 4.663 3.072 -2.560 1.00 81.94 116 ARG A N 1
ATOM 862 C CA . ARG A 1 116 ? 4.675 2.403 -1.255 1.00 81.94 116 ARG A CA 1
ATOM 863 C C . ARG A 1 116 ? 3.615 3.057 -0.384 1.00 81.94 116 ARG A C 1
ATOM 865 O O . ARG A 1 116 ? 3.467 4.276 -0.422 1.00 81.94 116 ARG A O 1
ATOM 872 N N . TYR A 1 117 ? 2.925 2.273 0.441 1.00 87.00 117 TYR A N 1
ATOM 873 C CA . TYR A 1 117 ? 1.943 2.822 1.375 1.00 87.00 117 TYR A CA 1
ATOM 874 C C . TYR A 1 117 ? 2.289 2.512 2.824 1.00 87.00 117 TYR A C 1
ATOM 876 O O . TYR A 1 117 ? 2.853 1.461 3.131 1.00 87.00 117 TYR A O 1
ATOM 884 N N . ARG A 1 118 ? 1.913 3.419 3.721 1.00 89.19 118 ARG A N 1
ATOM 885 C CA . ARG A 1 118 ? 1.907 3.203 5.166 1.00 89.19 118 ARG A CA 1
ATOM 886 C C . ARG A 1 118 ? 0.540 3.558 5.714 1.00 89.19 118 ARG A C 1
ATOM 888 O O . ARG A 1 118 ? 0.045 4.659 5.480 1.00 89.19 118 ARG A O 1
ATOM 895 N N . ILE A 1 119 ? -0.018 2.636 6.484 1.00 91.69 119 ILE A N 1
ATOM 896 C CA . ILE A 1 119 ? -1.206 2.874 7.294 1.00 91.69 119 ILE A CA 1
ATOM 897 C C . ILE A 1 119 ? -0.799 2.984 8.758 1.00 91.69 119 ILE A C 1
ATOM 899 O O . ILE A 1 119 ? 0.018 2.195 9.236 1.00 91.69 119 ILE A O 1
ATOM 903 N N . ARG A 1 120 ? -1.360 3.963 9.464 1.00 91.50 120 ARG A N 1
ATOM 904 C CA . ARG A 1 120 ? -1.144 4.174 10.896 1.00 91.50 120 ARG A CA 1
ATOM 905 C C . ARG A 1 120 ? -2.467 4.318 11.610 1.00 91.50 120 ARG A C 1
ATOM 907 O O . ARG A 1 120 ? -3.380 4.956 11.095 1.00 91.50 120 ARG A O 1
ATOM 914 N N . LEU A 1 121 ? -2.530 3.757 12.806 1.00 90.44 121 LEU A N 1
ATOM 915 C CA . LEU A 1 121 ? -3.589 3.975 13.774 1.00 90.44 121 LEU A CA 1
ATOM 916 C C . LEU A 1 121 ? -3.042 4.851 14.900 1.00 90.44 121 LEU A C 1
ATOM 918 O O . LEU A 1 121 ? -1.990 4.546 15.465 1.00 90.44 121 LEU A O 1
ATOM 922 N N . LYS A 1 122 ? -3.759 5.927 15.217 1.00 88.56 122 LYS A N 1
ATOM 923 C CA . LYS A 1 122 ? -3.374 6.935 16.207 1.00 88.56 122 LYS A CA 1
ATOM 924 C C . LYS A 1 122 ? -4.496 7.189 17.209 1.00 88.56 122 LYS A C 1
ATOM 926 O O . LYS A 1 122 ? -5.675 7.102 16.861 1.00 88.56 122 LYS A O 1
ATOM 931 N N . ASN A 1 123 ? -4.137 7.551 18.437 1.00 83.81 123 ASN A N 1
ATOM 932 C CA . ASN A 1 123 ? -5.113 8.026 19.421 1.00 83.81 123 ASN A CA 1
ATOM 933 C C . ASN A 1 123 ? -5.586 9.459 19.102 1.00 83.81 123 ASN A C 1
ATOM 935 O O . ASN A 1 123 ? -5.119 10.091 18.150 1.00 83.81 123 ASN A O 1
ATOM 939 N N . ASN A 1 124 ? -6.506 9.990 19.911 1.00 82.19 124 ASN A N 1
ATOM 940 C CA . ASN A 1 124 ? -7.059 11.336 19.706 1.00 82.19 124 ASN A CA 1
ATOM 941 C C . ASN A 1 124 ? -6.044 12.458 19.964 1.00 82.19 124 ASN A C 1
ATOM 943 O O . ASN A 1 124 ? -6.196 13.563 19.449 1.00 82.19 124 ASN A O 1
ATOM 947 N N . SER A 1 125 ? -4.982 12.154 20.710 1.00 81.62 125 SER A N 1
ATOM 948 C CA . SER A 1 125 ? -3.836 13.040 20.920 1.00 81.62 125 SER A CA 1
ATOM 949 C C . SER A 1 125 ? -2.828 13.012 19.756 1.00 81.62 125 SER A C 1
ATOM 951 O O . SER A 1 125 ? -1.841 13.744 19.781 1.00 81.62 125 SER A O 1
ATOM 953 N N . GLY A 1 126 ? -3.055 12.180 18.731 1.00 81.75 126 GLY A N 1
ATOM 954 C CA . GLY A 1 126 ? -2.176 12.030 17.570 1.00 81.75 126 GLY A CA 1
ATOM 955 C C . GLY A 1 126 ? -0.972 11.108 17.788 1.00 81.75 126 GLY A C 1
ATOM 956 O O . GLY A 1 126 ? -0.128 11.008 16.899 1.00 81.75 126 GLY A O 1
ATOM 957 N N . VAL A 1 127 ? -0.887 10.423 18.929 1.00 83.62 127 VAL A N 1
ATOM 958 C CA . VAL A 1 127 ? 0.163 9.437 19.217 1.00 83.62 127 VAL A CA 1
ATOM 959 C C . VAL A 1 127 ? -0.084 8.185 18.383 1.00 83.62 127 VAL A C 1
ATOM 961 O O . VAL A 1 127 ? -1.194 7.652 18.374 1.00 83.62 127 VAL A O 1
ATOM 964 N N . GLU A 1 128 ? 0.952 7.723 17.684 1.00 86.44 128 GLU A N 1
ATOM 965 C CA . GLU A 1 128 ? 0.922 6.476 16.922 1.00 86.44 128 GLU A CA 1
ATOM 966 C C . GLU A 1 128 ? 0.851 5.268 17.856 1.00 86.44 128 GLU A C 1
ATOM 968 O O . GLU A 1 128 ? 1.615 5.154 18.810 1.00 86.44 128 GLU A O 1
ATOM 973 N N . LEU A 1 129 ? -0.074 4.362 17.555 1.00 84.31 129 LEU A N 1
ATOM 974 C CA . LEU A 1 129 ? -0.332 3.156 18.337 1.00 84.31 129 LEU A CA 1
ATOM 975 C C . LEU A 1 129 ? 0.065 1.892 17.578 1.00 84.31 129 LEU A C 1
ATOM 977 O O . LEU A 1 129 ? 0.468 0.895 18.168 1.00 84.31 129 LEU A O 1
ATOM 981 N N . SER A 1 130 ? -0.099 1.905 16.257 1.00 88.88 130 SER A N 1
ATOM 982 C CA . SER A 1 130 ? 0.279 0.793 15.395 1.00 88.88 130 SER A CA 1
ATOM 983 C C . SER A 1 130 ? 0.411 1.261 13.955 1.00 88.88 130 SER A C 1
ATOM 985 O O . SER A 1 130 ? -0.328 2.141 13.512 1.00 88.88 130 SER A O 1
ATOM 987 N N . GLN A 1 131 ? 1.303 0.623 13.204 1.00 90.62 131 GLN A N 1
ATOM 988 C CA . GLN A 1 131 ? 1.480 0.883 11.784 1.00 90.62 131 GLN A CA 1
ATOM 989 C C . GLN A 1 131 ? 1.705 -0.399 10.991 1.00 90.62 131 GLN A C 1
ATOM 991 O O . GLN A 1 131 ? 2.148 -1.420 11.529 1.00 90.62 131 GLN A O 1
ATOM 996 N N . ARG A 1 132 ? 1.434 -0.319 9.687 1.00 89.69 132 ARG A N 1
ATOM 997 C CA . ARG A 1 132 ? 1.872 -1.301 8.695 1.00 89.69 132 ARG A CA 1
ATOM 998 C C . ARG A 1 132 ? 2.337 -0.625 7.422 1.00 89.69 132 ARG A C 1
ATOM 1000 O O . ARG A 1 132 ? 1.829 0.426 7.031 1.00 89.69 132 ARG A O 1
ATOM 1007 N N . VAL A 1 133 ? 3.286 -1.280 6.769 1.00 87.06 133 VAL A N 1
ATOM 1008 C CA . VAL A 1 133 ? 3.861 -0.855 5.500 1.00 87.06 133 VAL A CA 1
ATOM 1009 C C . VAL A 1 133 ? 3.480 -1.860 4.427 1.00 87.06 133 VAL A C 1
ATOM 1011 O O . VAL A 1 133 ? 3.613 -3.065 4.617 1.00 87.06 133 VAL A O 1
ATOM 1014 N N . PHE A 1 134 ? 3.041 -1.335 3.291 1.00 83.75 134 PHE A N 1
ATOM 1015 C CA . PHE A 1 134 ? 2.764 -2.097 2.092 1.00 83.75 134 PHE A CA 1
ATOM 1016 C C . PHE A 1 134 ? 3.893 -1.839 1.096 1.00 83.75 134 PHE A C 1
ATOM 1018 O O . PHE A 1 134 ? 4.022 -0.726 0.567 1.00 83.75 134 PHE A O 1
ATOM 1025 N N . ALA A 1 135 ? 4.686 -2.870 0.826 1.00 76.88 135 ALA A N 1
ATOM 1026 C CA . ALA A 1 135 ? 5.697 -2.862 -0.212 1.00 76.88 135 ALA A CA 1
ATOM 1027 C C . ALA A 1 135 ? 5.083 -2.546 -1.575 1.00 76.88 135 ALA A C 1
ATOM 1029 O O . ALA A 1 135 ? 3.948 -2.915 -1.891 1.00 76.88 135 ALA A O 1
ATOM 1030 N N . ARG A 1 136 ? 5.870 -1.842 -2.373 1.00 75.50 136 ARG A N 1
ATOM 1031 C CA . ARG A 1 136 ? 5.592 -1.517 -3.770 1.00 75.50 136 ARG A CA 1
ATOM 1032 C C . ARG A 1 136 ? 5.858 -2.726 -4.677 1.00 75.50 136 ARG A C 1
ATOM 1034 O O . ARG A 1 136 ? 6.679 -3.572 -4.319 1.00 75.50 136 ARG A O 1
ATOM 1041 N N . LEU A 1 137 ? 5.194 -2.786 -5.832 1.00 74.25 137 LEU A N 1
ATOM 1042 C CA . LEU A 1 137 ? 5.450 -3.781 -6.880 1.00 74.25 137 LEU A CA 1
ATOM 1043 C C . LEU A 1 137 ? 6.447 -3.195 -7.879 1.00 74.25 137 LEU A C 1
ATOM 1045 O O . LEU A 1 137 ? 6.153 -2.183 -8.503 1.00 74.25 137 LEU A O 1
ATOM 1049 N N . MET A 1 138 ? 7.619 -3.808 -8.020 1.00 75.81 138 MET A N 1
ATOM 1050 C CA . MET A 1 138 ? 8.684 -3.324 -8.906 1.00 75.81 138 MET A CA 1
ATOM 1051 C C . MET A 1 138 ? 8.965 -4.302 -10.037 1.00 75.81 138 MET A C 1
ATOM 1053 O O . MET A 1 138 ? 8.678 -5.493 -9.922 1.00 75.81 138 MET A O 1
ATOM 1057 N N . GLY A 1 139 ? 9.566 -3.806 -11.117 1.00 76.12 139 GLY A N 1
ATOM 1058 C CA . GLY A 1 139 ? 10.119 -4.637 -12.183 1.00 76.12 139 GLY A CA 1
ATOM 1059 C C . GLY A 1 139 ? 9.113 -5.274 -13.143 1.00 76.12 139 GLY A C 1
ATOM 1060 O O . GLY A 1 139 ? 9.553 -5.854 -14.124 1.00 76.12 139 GLY A O 1
ATOM 1061 N N . ASP A 1 140 ? 7.802 -5.175 -12.910 1.00 79.12 140 ASP A N 1
ATOM 1062 C CA . ASP A 1 140 ? 6.758 -5.530 -13.891 1.00 79.12 140 ASP A CA 1
ATOM 1063 C C . ASP A 1 140 ? 6.497 -4.319 -14.794 1.00 79.12 140 ASP A C 1
ATOM 1065 O O . ASP A 1 140 ? 5.521 -3.573 -14.667 1.00 79.12 140 ASP A O 1
ATOM 1069 N N . VAL A 1 141 ? 7.501 -4.025 -15.611 1.00 83.00 141 VAL A N 1
ATOM 1070 C CA . VAL A 1 141 ? 7.600 -2.759 -16.320 1.00 83.00 141 VAL A CA 1
ATOM 1071 C C . VAL A 1 141 ? 6.602 -2.712 -17.458 1.00 83.00 141 VAL A C 1
ATOM 1073 O O . VAL A 1 141 ? 5.840 -1.756 -17.523 1.00 83.00 141 VAL A O 1
ATOM 1076 N N . LEU A 1 142 ? 6.580 -3.706 -18.350 1.00 79.81 142 LEU A N 1
ATOM 1077 C CA . LEU A 1 142 ? 5.848 -3.567 -19.612 1.00 79.81 142 LEU A CA 1
ATOM 1078 C C . LEU A 1 142 ? 4.387 -3.994 -19.498 1.00 79.81 142 LEU A C 1
ATOM 1080 O O . LEU A 1 142 ? 3.506 -3.345 -20.065 1.00 79.81 142 LEU A O 1
ATOM 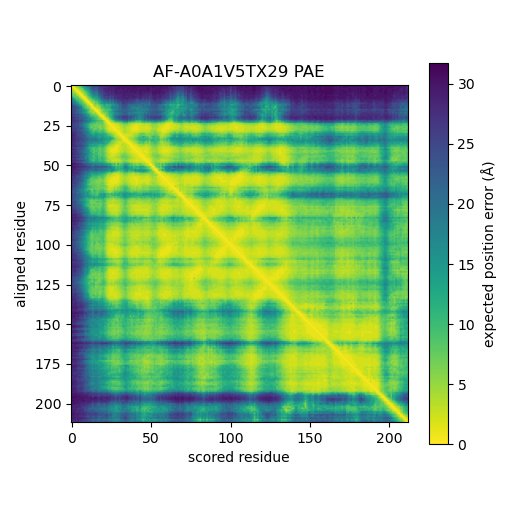1084 N N . SER A 1 143 ? 4.136 -5.117 -18.830 1.00 69.75 143 SER A N 1
ATOM 1085 C CA . SER A 1 143 ? 2.850 -5.804 -18.932 1.00 69.75 143 SER A CA 1
ATOM 1086 C C . SER A 1 143 ? 1.866 -5.414 -17.829 1.00 69.75 143 SER A C 1
ATOM 1088 O O . SER A 1 143 ? 0.656 -5.399 -18.075 1.00 69.75 143 SER A O 1
ATOM 1090 N N . GLY A 1 144 ? 2.363 -5.051 -16.641 1.00 67.44 144 GLY A N 1
ATOM 1091 C CA . GLY A 1 144 ? 1.524 -4.814 -15.466 1.00 67.44 144 GLY A CA 1
ATOM 1092 C C . GLY A 1 144 ? 0.721 -6.057 -15.061 1.00 67.44 144 GLY A C 1
ATOM 1093 O O . GLY A 1 144 ? -0.348 -5.928 -14.455 1.00 67.44 144 GLY A O 1
ATOM 1094 N N . ASP A 1 145 ? 1.158 -7.254 -15.467 1.00 72.19 145 ASP A N 1
ATOM 1095 C CA . ASP A 1 145 ? 0.442 -8.518 -15.279 1.00 72.19 145 ASP A CA 1
ATOM 1096 C C . ASP A 1 145 ? 0.742 -9.196 -13.923 1.00 72.19 145 ASP A C 1
ATOM 1098 O O . ASP A 1 145 ? 0.271 -10.304 -13.640 1.00 72.19 145 ASP A O 1
ATOM 1102 N N . ASN A 1 146 ? 1.434 -8.474 -13.039 1.00 69.81 146 ASN A N 1
ATOM 1103 C CA . ASN A 1 146 ? 1.991 -8.881 -11.751 1.00 69.81 146 ASN A CA 1
ATOM 1104 C C . ASN A 1 146 ? 3.092 -9.939 -11.861 1.00 69.81 146 ASN A C 1
ATOM 1106 O O . ASN A 1 146 ? 3.314 -10.709 -10.915 1.00 69.81 146 ASN A O 1
ATOM 1110 N N . ARG A 1 147 ? 3.781 -10.000 -13.001 1.00 74.44 147 ARG A N 1
ATOM 1111 C CA . ARG A 1 147 ? 4.916 -10.886 -13.223 1.00 74.44 147 ARG A CA 1
ATOM 1112 C C . ARG A 1 147 ? 6.097 -10.090 -13.729 1.00 74.44 147 ARG A C 1
ATOM 1114 O O . ARG A 1 147 ? 5.971 -9.204 -14.549 1.00 74.44 147 ARG A O 1
ATOM 1121 N N . VAL A 1 148 ? 7.261 -10.477 -13.233 1.00 78.25 148 VAL A N 1
ATOM 1122 C CA . VAL A 1 148 ? 8.545 -10.029 -13.753 1.00 78.25 148 VAL A CA 1
ATOM 1123 C C . VAL A 1 148 ? 9.115 -11.123 -14.641 1.00 78.25 148 VAL A C 1
ATOM 1125 O O . VAL A 1 148 ? 9.479 -12.191 -14.131 1.00 78.25 148 VAL A O 1
ATOM 1128 N N . ASP A 1 149 ? 9.202 -10.879 -15.947 1.00 80.50 149 ASP A N 1
ATOM 1129 C CA . ASP A 1 149 ? 9.688 -11.847 -16.930 1.00 80.50 149 ASP A CA 1
ATOM 1130 C C . ASP A 1 149 ? 10.725 -11.282 -17.930 1.00 80.50 149 ASP A C 1
ATOM 1132 O O . ASP A 1 149 ? 11.368 -10.251 -17.717 1.00 80.50 149 ASP A O 1
ATOM 1136 N N . ALA A 1 150 ? 11.008 -12.037 -18.999 1.00 82.69 150 ALA A N 1
ATOM 1137 C CA . ALA A 1 150 ? 11.998 -11.651 -20.007 1.00 82.69 150 ALA A CA 1
ATOM 1138 C C . ALA A 1 150 ? 11.595 -10.395 -20.801 1.00 82.69 150 ALA A C 1
ATOM 1140 O O . ALA A 1 150 ? 12.466 -9.689 -21.311 1.00 82.69 150 ALA A O 1
ATOM 1141 N N . THR A 1 151 ? 10.298 -10.125 -20.894 1.00 86.12 151 THR A N 1
ATOM 1142 C CA . THR A 1 151 ? 9.724 -8.937 -21.519 1.00 86.12 151 THR A CA 1
ATOM 1143 C C . THR A 1 151 ? 10.062 -7.693 -20.710 1.00 86.12 151 THR A C 1
ATOM 1145 O O . THR A 1 151 ? 10.510 -6.700 -21.281 1.00 86.12 151 THR A O 1
ATOM 1148 N N . ASP A 1 152 ? 9.950 -7.762 -19.383 1.00 85.62 152 ASP A N 1
ATOM 1149 C CA . ASP A 1 152 ? 10.310 -6.640 -18.511 1.00 85.62 152 ASP A CA 1
ATOM 1150 C C . ASP A 1 152 ? 11.809 -6.355 -18.541 1.00 85.62 152 ASP A C 1
ATOM 1152 O O . ASP A 1 152 ? 12.219 -5.201 -18.650 1.00 85.62 152 ASP A O 1
ATOM 1156 N N . ASN A 1 153 ? 12.641 -7.406 -18.554 1.00 86.38 153 ASN A N 1
ATOM 1157 C CA . ASN A 1 153 ? 14.089 -7.258 -18.735 1.00 86.38 153 ASN A CA 1
ATOM 1158 C C . ASN A 1 153 ? 14.430 -6.507 -20.029 1.00 86.38 153 ASN A C 1
ATOM 1160 O O . ASN A 1 153 ? 15.334 -5.672 -20.041 1.00 86.38 153 ASN A O 1
ATOM 1164 N N . ALA A 1 154 ? 13.731 -6.821 -21.125 1.00 87.69 154 ALA A N 1
ATOM 1165 C CA . ALA A 1 154 ? 13.939 -6.156 -22.405 1.00 87.69 154 ALA A CA 1
ATOM 1166 C C . ALA A 1 154 ? 13.518 -4.681 -22.351 1.00 87.69 154 ALA A C 1
ATOM 1168 O O . ALA A 1 154 ? 14.206 -3.839 -22.926 1.00 87.69 154 ALA A O 1
ATOM 1169 N N . GLN A 1 155 ? 12.438 -4.363 -21.632 1.00 89.25 155 GLN A N 1
ATOM 1170 C CA . GLN A 1 155 ? 11.973 -2.988 -21.465 1.00 89.25 155 GLN A CA 1
ATOM 1171 C C . GLN A 1 155 ? 12.925 -2.151 -20.599 1.00 89.25 155 GLN A C 1
ATOM 1173 O O . GLN A 1 155 ? 13.249 -1.028 -20.979 1.00 89.25 155 GLN A O 1
ATOM 1178 N N . VAL A 1 156 ? 13.431 -2.693 -19.486 1.00 88.81 156 VAL A N 1
ATOM 1179 C CA . VAL A 1 156 ? 14.456 -2.009 -18.673 1.00 88.81 156 VAL A CA 1
ATOM 1180 C C . VAL A 1 156 ? 15.728 -1.789 -19.488 1.00 88.81 156 VAL A C 1
ATOM 1182 O O . VAL A 1 156 ? 16.274 -0.691 -19.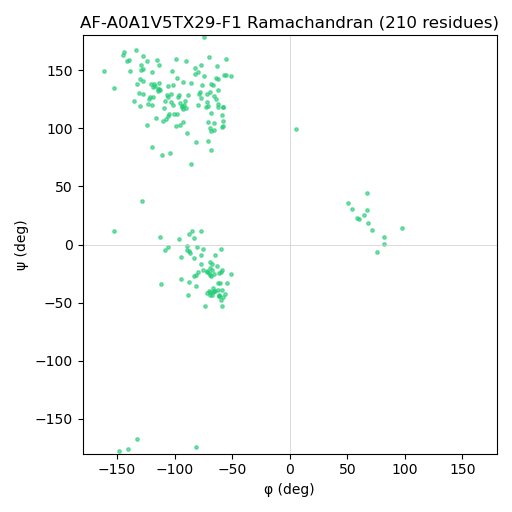500 1.00 88.81 156 VAL A O 1
ATOM 1185 N N . LEU A 1 157 ? 16.174 -2.798 -20.246 1.00 89.56 157 LEU A N 1
ATOM 1186 C CA . LEU A 1 157 ? 17.325 -2.644 -21.137 1.00 89.56 157 LEU A CA 1
ATOM 1187 C C . LEU A 1 157 ? 17.104 -1.539 -22.180 1.00 89.56 157 LEU A C 1
ATOM 1189 O O . LEU A 1 157 ? 18.038 -0.793 -22.460 1.00 89.56 157 LEU A O 1
ATOM 1193 N N . ALA A 1 158 ? 15.890 -1.412 -22.726 1.00 89.56 158 ALA A N 1
ATOM 1194 C CA . ALA A 1 158 ? 15.561 -0.357 -23.678 1.00 89.56 158 ALA A CA 1
ATOM 1195 C C . ALA A 1 158 ? 15.761 1.041 -23.068 1.00 89.56 158 ALA A C 1
ATOM 1197 O O . ALA A 1 158 ? 16.469 1.841 -23.679 1.00 89.56 158 ALA A O 1
ATOM 1198 N N . PHE A 1 159 ? 15.252 1.289 -21.852 1.00 89.44 159 PHE A N 1
ATOM 1199 C CA . PHE A 1 159 ? 15.441 2.562 -21.136 1.00 89.44 159 PHE A CA 1
ATOM 1200 C C . PHE A 1 159 ? 16.913 2.891 -20.852 1.00 89.44 159 PHE A C 1
ATOM 1202 O O . PHE A 1 159 ? 17.305 4.051 -20.886 1.00 89.44 159 PHE A O 1
ATOM 1209 N N . ILE A 1 160 ? 17.753 1.878 -20.619 1.00 88.56 160 ILE A N 1
ATOM 1210 C CA . ILE A 1 160 ? 19.199 2.071 -20.424 1.00 88.56 160 ILE A CA 1
ATOM 1211 C C . ILE A 1 160 ? 19.894 2.434 -21.746 1.00 88.56 160 ILE A C 1
ATOM 1213 O O . ILE A 1 160 ? 20.818 3.248 -21.775 1.00 88.56 160 ILE A O 1
ATOM 1217 N N . THR A 1 161 ? 19.513 1.775 -22.846 1.00 86.75 161 THR A N 1
ATOM 1218 C CA . THR A 1 161 ? 20.189 1.927 -24.148 1.00 86.75 161 THR A CA 1
ATOM 1219 C C . THR A 1 161 ? 19.752 3.153 -24.939 1.00 86.75 161 THR A C 1
ATOM 1221 O O . THR A 1 161 ? 20.536 3.650 -25.748 1.00 86.75 161 THR A O 1
ATOM 1224 N N . ASP A 1 162 ? 18.531 3.626 -24.709 1.00 80.75 162 ASP A N 1
ATOM 1225 C CA . ASP A 1 162 ? 17.990 4.871 -25.244 1.00 80.75 162 ASP A CA 1
ATOM 1226 C C . ASP A 1 162 ? 17.630 5.766 -24.049 1.00 80.75 162 ASP A C 1
ATOM 1228 O O . ASP A 1 162 ? 16.507 5.686 -23.548 1.00 80.75 162 ASP A O 1
ATOM 1232 N N . PRO A 1 163 ? 18.612 6.513 -23.503 1.00 64.69 163 PRO A N 1
ATOM 1233 C CA . PRO A 1 163 ? 18.460 7.211 -22.236 1.00 64.69 163 PRO A CA 1
ATOM 1234 C C . PRO A 1 163 ? 17.502 8.391 -22.399 1.00 64.69 163 PRO A C 1
ATOM 1236 O O . PRO A 1 163 ? 17.901 9.516 -22.702 1.00 64.69 163 PRO A O 1
ATOM 1239 N N . GLU A 1 164 ? 16.221 8.121 -22.192 1.00 68.88 164 GLU A N 1
ATOM 1240 C CA . GLU A 1 164 ? 15.264 9.134 -21.784 1.00 68.88 164 GLU A CA 1
ATOM 1241 C C . GLU A 1 164 ? 15.471 9.422 -20.294 1.00 68.88 164 GLU A C 1
ATOM 1243 O O . GLU A 1 164 ? 15.651 8.503 -19.488 1.00 68.88 164 GLU A O 1
ATOM 1248 N N . ASP A 1 165 ? 15.432 10.701 -19.917 1.00 76.12 165 ASP A N 1
ATOM 1249 C CA . ASP A 1 165 ? 15.421 11.082 -18.506 1.00 76.12 165 ASP A CA 1
ATOM 1250 C C . ASP A 1 165 ? 14.248 10.389 -17.789 1.00 76.12 165 ASP A C 1
ATOM 1252 O O . ASP A 1 165 ? 13.166 10.183 -18.361 1.00 76.12 165 ASP A O 1
ATOM 1256 N N . LEU A 1 166 ? 14.442 10.026 -16.517 1.00 77.94 166 LEU A N 1
ATOM 1257 C CA . LEU A 1 166 ? 13.375 9.426 -15.725 1.00 77.94 166 LEU A CA 1
ATOM 1258 C C . LEU A 1 166 ? 12.178 10.384 -15.667 1.00 77.94 166 LEU A C 1
ATOM 1260 O O . LEU A 1 166 ? 12.261 11.499 -15.153 1.00 77.94 166 LEU A O 1
ATOM 1264 N N . ASN A 1 167 ? 11.041 9.928 -16.194 1.00 81.94 167 ASN A N 1
ATOM 1265 C CA . ASN A 1 167 ? 9.788 10.653 -16.135 1.00 81.94 167 ASN A CA 1
ATOM 1266 C C . ASN A 1 167 ? 8.991 10.153 -14.928 1.00 81.94 167 ASN A C 1
ATOM 1268 O O . ASN A 1 167 ? 8.367 9.094 -14.987 1.00 81.94 167 ASN A O 1
ATOM 1272 N N . ALA A 1 168 ? 8.993 10.943 -13.856 1.00 74.50 168 ALA A N 1
ATOM 1273 C CA . ALA A 1 168 ? 8.278 10.653 -12.615 1.00 74.50 168 ALA A CA 1
ATOM 1274 C C . ALA A 1 168 ? 6.744 10.621 -12.764 1.00 74.50 168 ALA A C 1
ATOM 1276 O O . ALA A 1 168 ? 6.049 10.217 -11.844 1.00 74.50 168 ALA A O 1
ATOM 1277 N N . GLU A 1 169 ? 6.187 11.022 -13.908 1.00 77.75 169 GLU A N 1
ATOM 1278 C CA . GLU A 1 169 ? 4.753 10.885 -14.189 1.00 77.75 169 GLU A CA 1
ATOM 1279 C C . GLU A 1 169 ? 4.430 9.590 -14.957 1.00 77.75 169 GLU A C 1
ATOM 1281 O O . GLU A 1 169 ? 3.264 9.216 -15.097 1.00 77.75 169 GLU A O 1
ATOM 1286 N N . ASN A 1 170 ? 5.448 8.883 -15.463 1.00 82.31 170 ASN A N 1
ATOM 1287 C CA . ASN A 1 170 ? 5.276 7.654 -16.228 1.00 82.31 170 ASN A CA 1
ATOM 1288 C C . ASN A 1 170 ? 5.486 6.420 -15.340 1.00 82.31 170 ASN A C 1
ATOM 1290 O O . ASN A 1 170 ? 6.607 6.096 -14.947 1.00 82.31 170 ASN A O 1
ATOM 1294 N N . ALA A 1 171 ? 4.408 5.669 -15.104 1.00 79.69 171 ALA A N 1
ATOM 1295 C CA . ALA A 1 171 ? 4.436 4.434 -14.322 1.00 79.69 171 ALA A CA 1
ATOM 1296 C C . ALA A 1 171 ? 5.468 3.411 -14.830 1.00 79.69 171 ALA A C 1
ATOM 1298 O O . ALA A 1 171 ? 6.072 2.713 -14.022 1.00 79.69 171 ALA A O 1
ATOM 1299 N N . LEU A 1 172 ? 5.720 3.347 -16.144 1.00 83.38 172 LEU A N 1
ATOM 1300 C CA . LEU A 1 172 ? 6.732 2.446 -16.705 1.00 83.38 172 LEU A CA 1
ATOM 1301 C C . LEU A 1 172 ? 8.145 2.843 -16.254 1.00 83.38 172 LEU A C 1
ATOM 1303 O O . LEU A 1 172 ? 8.940 1.973 -15.917 1.00 83.38 172 LEU A O 1
ATOM 1307 N N . HIS A 1 173 ? 8.446 4.146 -16.199 1.00 83.31 173 HIS A N 1
ATOM 1308 C CA . HIS A 1 173 ? 9.752 4.628 -15.739 1.00 83.31 173 HIS A CA 1
ATOM 1309 C C . HIS A 1 173 ? 9.883 4.381 -14.232 1.00 83.31 173 HIS A C 1
ATOM 1311 O O . HIS A 1 173 ? 10.911 3.901 -13.774 1.00 83.31 173 HIS A O 1
ATOM 1317 N N . ILE A 1 174 ? 8.812 4.597 -13.465 1.00 81.25 174 ILE A N 1
ATOM 1318 C CA . ILE A 1 174 ? 8.816 4.318 -12.025 1.00 81.25 174 ILE A CA 1
ATOM 1319 C C . ILE A 1 174 ? 9.060 2.831 -11.723 1.00 81.25 174 ILE A C 1
ATOM 1321 O O . ILE A 1 174 ? 9.828 2.519 -10.821 1.00 81.25 174 ILE A O 1
ATOM 1325 N N . ARG A 1 175 ? 8.423 1.906 -12.454 1.00 81.69 175 ARG A N 1
ATOM 1326 C CA . ARG A 1 175 ? 8.602 0.456 -12.238 1.00 81.69 175 ARG A CA 1
ATOM 1327 C C . ARG A 1 175 ? 9.978 -0.055 -12.667 1.00 81.69 175 ARG A C 1
ATOM 1329 O O . ARG A 1 175 ? 10.380 -1.122 -12.198 1.00 81.69 175 ARG A O 1
ATOM 1336 N N . ALA A 1 176 ? 10.631 0.653 -13.589 1.00 83.38 176 ALA A N 1
ATOM 1337 C CA . ALA A 1 176 ? 11.934 0.297 -14.139 1.00 83.38 176 ALA A CA 1
ATOM 1338 C C . ALA A 1 176 ? 13.112 0.744 -13.261 1.00 83.38 176 ALA A C 1
ATOM 1340 O O . ALA A 1 176 ? 14.130 0.063 -13.294 1.00 83.38 176 ALA A O 1
ATOM 1341 N N . ASP A 1 177 ? 12.949 1.803 -12.461 1.00 81.25 177 ASP A N 1
ATOM 1342 C CA . ASP A 1 177 ? 13.915 2.221 -11.434 1.00 81.25 177 ASP A CA 1
ATOM 1343 C C . ASP A 1 177 ? 13.710 1.378 -10.158 1.00 81.25 177 ASP A C 1
ATOM 1345 O O . ASP A 1 177 ? 12.888 1.649 -9.273 1.00 81.25 177 ASP A O 1
ATOM 1349 N N . ILE A 1 178 ? 14.402 0.246 -10.122 1.00 80.62 178 ILE A N 1
ATOM 1350 C CA . ILE A 1 178 ? 14.200 -0.818 -9.138 1.00 80.62 178 ILE A CA 1
ATOM 1351 C C . ILE A 1 178 ? 15.041 -0.556 -7.892 1.00 80.62 178 ILE A C 1
ATOM 1353 O O . ILE A 1 178 ? 14.608 -0.935 -6.794 1.00 80.62 178 ILE A O 1
ATOM 1357 N N . ASP A 1 179 ? 16.211 0.066 -8.052 1.00 76.19 179 ASP A N 1
ATOM 1358 C CA . ASP A 1 179 ? 17.131 0.381 -6.956 1.00 76.19 179 ASP A CA 1
ATOM 1359 C C . ASP A 1 179 ? 16.882 1.751 -6.290 1.00 76.19 179 ASP A C 1
ATOM 1361 O O . ASP A 1 179 ? 17.464 2.023 -5.234 1.00 76.19 179 ASP A O 1
ATOM 1365 N N . CYS A 1 180 ? 15.894 2.507 -6.789 1.00 74.12 180 CYS A N 1
ATOM 1366 C CA . CYS A 1 180 ? 15.404 3.782 -6.253 1.00 74.12 180 CYS A CA 1
ATOM 1367 C C . CYS A 1 180 ? 16.413 4.932 -6.352 1.00 74.12 180 CYS A C 1
ATOM 1369 O O . CYS A 1 180 ? 16.420 5.806 -5.475 1.00 74.12 180 CYS A O 1
ATOM 1371 N N . ASP A 1 181 ? 17.302 4.932 -7.338 1.00 77.06 181 ASP A N 1
ATOM 1372 C CA . ASP A 1 181 ? 18.323 5.973 -7.462 1.00 77.06 181 ASP A CA 1
ATOM 1373 C C . ASP A 1 181 ? 17.948 7.106 -8.431 1.00 77.06 181 ASP A C 1
ATOM 1375 O O . ASP A 1 181 ? 18.723 8.052 -8.609 1.00 77.06 181 ASP A O 1
ATOM 1379 N N . LEU A 1 182 ? 16.717 7.065 -8.956 1.00 79.44 182 LEU A N 1
ATOM 1380 C CA . LEU A 1 182 ? 16.135 8.024 -9.894 1.00 79.44 182 LEU A CA 1
ATOM 1381 C C . LEU A 1 182 ? 16.786 8.009 -11.284 1.00 79.44 182 LEU A C 1
ATOM 1383 O O . LEU A 1 182 ? 16.620 8.969 -12.046 1.00 79.44 182 LEU A O 1
ATOM 1387 N N . LEU A 1 183 ? 17.509 6.945 -11.637 1.00 82.75 183 LEU A N 1
ATOM 1388 C CA . LEU A 1 183 ? 18.162 6.778 -12.931 1.00 82.75 183 LEU A CA 1
ATOM 1389 C C . LEU A 1 183 ? 17.770 5.442 -13.563 1.00 82.75 183 LEU A C 1
ATOM 1391 O O . LEU A 1 183 ? 17.510 4.468 -12.880 1.00 82.75 183 LEU A O 1
ATOM 1395 N N . HIS A 1 184 ? 17.776 5.388 -14.898 1.00 86.12 184 HIS A N 1
ATOM 1396 C CA . HIS A 1 184 ? 17.707 4.120 -15.628 1.00 86.12 184 HIS A CA 1
ATOM 1397 C C . HIS A 1 184 ? 19.122 3.645 -15.926 1.00 86.12 184 HIS A C 1
ATOM 1399 O O . HIS A 1 184 ? 19.793 4.200 -16.805 1.00 86.12 184 HIS A O 1
ATOM 1405 N N . HIS A 1 185 ? 19.613 2.631 -15.214 1.00 87.00 185 HIS A N 1
ATOM 1406 C CA . HIS A 1 185 ? 20.981 2.145 -15.414 1.00 87.00 185 HIS A CA 1
ATOM 1407 C C . HIS A 1 185 ? 21.142 0.643 -15.167 1.00 87.00 185 HIS A C 1
ATOM 1409 O O . HIS A 1 185 ? 20.204 -0.123 -14.959 1.00 87.00 185 HIS A O 1
ATOM 1415 N N . THR A 1 186 ? 22.378 0.159 -15.285 1.00 85.56 186 THR A N 1
ATOM 1416 C CA . THR A 1 186 ? 22.669 -1.275 -15.186 1.00 85.56 186 THR A CA 1
ATOM 1417 C C . THR A 1 186 ? 22.439 -1.845 -13.784 1.00 85.56 186 THR A C 1
ATOM 1419 O O . THR A 1 186 ? 22.314 -3.069 -13.664 1.00 85.56 186 THR A O 1
ATOM 1422 N N . GLY A 1 187 ? 22.352 -1.006 -12.745 1.00 83.56 187 GLY A N 1
ATOM 1423 C CA . GLY A 1 187 ? 21.941 -1.400 -11.394 1.00 83.56 187 GLY A CA 1
ATOM 1424 C C . GLY A 1 187 ? 20.519 -1.957 -11.356 1.00 83.56 187 GLY A C 1
ATOM 1425 O O . GLY A 1 187 ? 20.319 -3.053 -10.821 1.00 83.56 187 GLY A O 1
ATOM 1426 N N . ASP A 1 188 ? 19.577 -1.311 -12.044 1.00 82.56 188 ASP A N 1
ATOM 1427 C CA . ASP A 1 188 ? 18.187 -1.769 -12.166 1.00 82.56 188 ASP A CA 1
ATOM 1428 C C . ASP A 1 188 ? 18.101 -3.151 -12.792 1.00 82.56 188 ASP A C 1
ATOM 1430 O O . ASP A 1 188 ? 17.539 -4.087 -12.217 1.00 82.56 188 ASP A O 1
ATOM 1434 N N . LEU A 1 189 ? 18.735 -3.315 -13.956 1.00 86.12 189 LEU A N 1
ATOM 1435 C CA . LEU A 1 189 ? 18.734 -4.577 -14.689 1.00 86.12 189 LEU A CA 1
ATOM 1436 C C . LEU A 1 189 ? 19.406 -5.693 -13.879 1.00 86.12 189 LEU A C 1
ATOM 1438 O O . LEU A 1 189 ? 18.929 -6.829 -13.862 1.00 86.12 189 LEU A O 1
ATOM 1442 N N . THR A 1 190 ? 20.488 -5.373 -13.167 1.00 83.06 190 THR A N 1
ATOM 1443 C CA . THR A 1 190 ? 21.171 -6.330 -12.287 1.00 83.06 190 THR A CA 1
ATOM 1444 C C . THR A 1 190 ? 20.270 -6.739 -11.124 1.00 83.06 190 THR A C 1
ATOM 1446 O O . THR A 1 190 ? 20.212 -7.920 -10.776 1.00 83.06 190 THR A O 1
ATOM 1449 N N . THR A 1 191 ? 19.518 -5.811 -10.537 1.00 76.88 191 THR A N 1
ATOM 1450 C CA . THR A 1 191 ? 18.573 -6.089 -9.444 1.00 76.88 191 THR A CA 1
ATOM 1451 C C . THR A 1 191 ? 17.374 -6.909 -9.934 1.00 76.88 191 THR A C 1
ATOM 1453 O O . THR A 1 191 ? 16.979 -7.899 -9.305 1.00 76.88 191 THR A O 1
ATOM 1456 N N . LEU A 1 192 ? 16.860 -6.594 -11.125 1.00 78.56 192 LEU A N 1
ATOM 1457 C CA . LEU A 1 192 ? 15.808 -7.350 -11.807 1.00 78.56 192 LEU A CA 1
ATOM 1458 C C . LEU A 1 192 ? 16.227 -8.813 -12.037 1.00 78.56 192 LEU A C 1
ATOM 1460 O O . LEU A 1 192 ? 15.486 -9.752 -11.718 1.00 78.56 192 LEU A O 1
ATOM 1464 N N . GLN A 1 193 ? 17.459 -9.019 -12.507 1.00 76.50 193 GLN A N 1
ATOM 1465 C CA . GLN A 1 193 ? 18.010 -10.331 -12.853 1.00 76.50 193 GLN A CA 1
ATOM 1466 C C . GLN A 1 193 ? 18.530 -11.128 -11.649 1.00 76.50 193 GLN A C 1
ATOM 1468 O O . GLN A 1 193 ? 18.371 -12.346 -11.623 1.00 76.50 193 GLN A O 1
ATOM 1473 N N . SER A 1 194 ? 19.116 -10.484 -10.636 1.00 67.00 194 SER A N 1
ATOM 1474 C CA . SER A 1 194 ? 19.753 -11.157 -9.488 1.00 67.00 194 SER A CA 1
ATOM 1475 C C . SER A 1 194 ? 18.769 -11.857 -8.552 1.00 67.00 194 SER A C 1
ATOM 1477 O O . SER A 1 194 ? 19.118 -12.865 -7.942 1.00 67.00 194 SER A O 1
ATOM 1479 N N . GLY A 1 195 ? 17.515 -11.407 -8.488 1.00 54.38 195 GLY A N 1
ATOM 1480 C CA . GLY A 1 195 ? 16.454 -12.176 -7.831 1.00 54.38 195 GLY A CA 1
ATOM 1481 C C . GLY A 1 195 ? 15.820 -13.265 -8.715 1.00 54.38 195 GLY A C 1
ATOM 1482 O O . GLY A 1 195 ? 14.817 -13.845 -8.304 1.00 54.38 195 GLY A O 1
ATOM 1483 N N . SER A 1 196 ? 16.329 -13.516 -9.934 1.00 46.75 196 SER A N 1
ATOM 1484 C CA . SER A 1 196 ? 15.760 -14.459 -10.913 1.00 46.75 196 SER A CA 1
ATOM 1485 C C . SER A 1 196 ? 16.655 -15.690 -11.082 1.00 46.75 196 SER A C 1
ATOM 1487 O O . SER A 1 196 ? 17.677 -15.626 -11.768 1.00 46.75 196 SER A O 1
ATOM 1489 N N . PRO A 1 197 ? 16.284 -16.865 -10.552 1.00 44.12 197 PRO A N 1
ATOM 1490 C CA . PRO A 1 197 ? 16.735 -18.107 -11.147 1.00 44.12 197 PRO A CA 1
ATOM 1491 C C . PRO A 1 197 ? 15.996 -18.265 -12.482 1.00 44.12 197 PRO A C 1
ATOM 1493 O O . PRO A 1 197 ? 14.799 -18.531 -12.502 1.00 44.12 197 PRO A O 1
ATOM 1496 N N . ALA A 1 198 ? 16.719 -18.034 -13.579 1.00 43.25 198 ALA A N 1
ATOM 1497 C CA . ALA A 1 198 ? 16.352 -18.274 -14.977 1.00 43.25 198 ALA A CA 1
ATOM 1498 C C . ALA A 1 198 ? 14.902 -18.759 -15.240 1.00 43.25 198 ALA A C 1
ATOM 1500 O O . ALA A 1 198 ? 14.617 -19.956 -15.192 1.00 43.25 198 ALA A O 1
ATOM 1501 N N . GLY A 1 199 ? 14.018 -17.831 -15.624 1.00 42.34 199 GLY A N 1
ATOM 1502 C CA . GLY A 1 199 ? 12.831 -18.151 -16.429 1.00 42.34 199 GLY A CA 1
ATOM 1503 C C . GLY A 1 199 ? 11.499 -18.349 -15.702 1.00 42.34 199 GLY A C 1
ATOM 1504 O O . GLY A 1 199 ? 10.566 -18.832 -16.340 1.00 42.34 199 GLY A O 1
ATOM 1505 N N . TYR A 1 200 ? 11.370 -17.965 -14.428 1.00 38.72 200 TYR A N 1
ATOM 1506 C CA . TYR A 1 200 ? 10.076 -17.988 -13.734 1.00 38.72 200 TYR A CA 1
ATOM 1507 C C . TYR A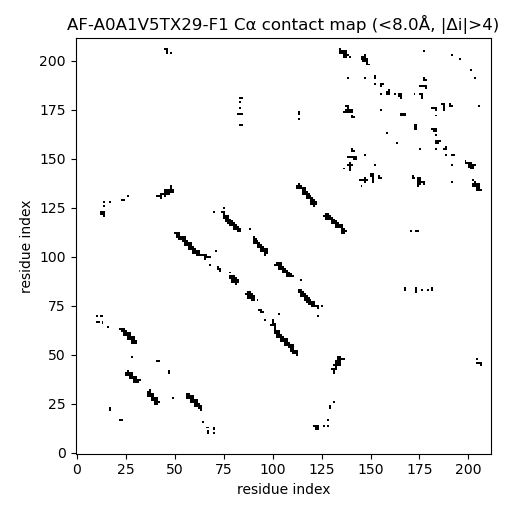 1 200 ? 9.571 -16.580 -13.393 1.00 38.72 200 TYR A C 1
ATOM 1509 O O . TYR A 1 200 ? 10.339 -15.790 -12.841 1.00 38.72 200 TYR A O 1
ATOM 1517 N N . PRO A 1 201 ? 8.288 -16.276 -13.675 1.00 49.88 201 PRO A N 1
ATOM 1518 C CA . PRO A 1 201 ? 7.679 -15.013 -13.286 1.00 49.88 201 PRO A CA 1
ATOM 1519 C C . PRO A 1 201 ? 7.673 -14.869 -11.763 1.00 49.88 201 PRO A C 1
ATOM 1521 O O . PRO A 1 201 ? 7.285 -15.802 -11.054 1.00 49.88 201 PRO A O 1
ATOM 1524 N N . ARG A 1 202 ? 8.088 -13.702 -11.258 1.00 58.97 202 ARG A N 1
ATOM 1525 C CA . ARG A 1 202 ? 8.065 -13.395 -9.819 1.00 58.97 202 ARG A CA 1
ATOM 1526 C C . ARG A 1 202 ? 7.483 -12.022 -9.525 1.00 58.97 202 ARG A C 1
ATOM 1528 O O . ARG A 1 202 ? 7.379 -11.189 -10.414 1.00 58.97 202 ARG A O 1
ATOM 1535 N N . THR A 1 203 ? 7.186 -11.790 -8.254 1.00 55.41 203 THR A N 1
ATOM 1536 C CA . THR A 1 203 ? 6.888 -10.467 -7.711 1.00 55.41 203 THR A CA 1
ATOM 1537 C C . THR A 1 203 ? 8.153 -9.904 -7.069 1.00 55.41 203 THR A C 1
ATOM 1539 O O . THR A 1 203 ? 8.783 -10.577 -6.252 1.00 55.41 203 THR A O 1
ATOM 1542 N N . LEU A 1 204 ? 8.551 -8.691 -7.449 1.00 54.19 204 LEU A N 1
ATOM 1543 C CA . LEU A 1 204 ? 9.640 -7.957 -6.810 1.00 54.19 204 LEU A CA 1
ATOM 1544 C C . LEU A 1 204 ? 9.054 -6.907 -5.870 1.00 54.19 204 LEU A C 1
ATOM 1546 O O . LEU A 1 204 ? 8.330 -6.010 -6.297 1.00 54.19 204 LEU A O 1
ATOM 1550 N N . SER A 1 205 ? 9.393 -7.023 -4.593 1.00 54.66 205 SER A N 1
ATOM 1551 C CA . SER A 1 205 ? 9.030 -6.070 -3.549 1.00 54.66 205 SER A CA 1
ATOM 1552 C C . SER A 1 205 ? 10.293 -5.408 -3.012 1.00 54.66 205 SER A C 1
ATOM 1554 O O . SER A 1 205 ? 11.246 -6.108 -2.669 1.00 54.66 205 SER A O 1
ATOM 1556 N N . ALA A 1 206 ? 10.299 -4.082 -2.897 1.00 55.84 206 ALA A N 1
ATOM 1557 C CA . ALA A 1 206 ? 11.391 -3.349 -2.261 1.00 55.84 206 ALA A CA 1
ATOM 1558 C C . ALA A 1 206 ? 10.972 -2.847 -0.870 1.00 55.84 206 ALA A C 1
ATOM 1560 O O . ALA A 1 206 ? 9.958 -2.155 -0.730 1.00 55.84 206 ALA A O 1
ATOM 1561 N N . THR A 1 207 ? 11.775 -3.161 0.149 1.00 48.06 207 THR A N 1
ATOM 1562 C CA . THR A 1 207 ? 11.757 -2.503 1.462 1.00 48.06 207 THR A CA 1
ATOM 1563 C C . THR A 1 207 ? 12.708 -1.307 1.404 1.00 48.06 207 THR A C 1
ATOM 1565 O O . THR A 1 207 ? 13.919 -1.444 1.524 1.00 48.06 207 THR A O 1
ATOM 1568 N N . VAL A 1 208 ? 12.152 -0.126 1.144 1.00 48.03 208 VAL A N 1
ATOM 1569 C CA . VAL A 1 208 ? 12.885 1.149 0.992 1.00 48.03 208 VAL A CA 1
ATOM 1570 C C . VAL A 1 208 ? 12.994 1.847 2.371 1.00 48.03 208 VAL A C 1
ATOM 1572 O O . VAL A 1 208 ? 12.181 1.517 3.249 1.00 48.03 208 VAL A O 1
ATOM 1575 N N . PRO A 1 209 ? 13.952 2.772 2.629 1.00 50.97 209 PRO A N 1
ATOM 1576 C CA . PRO A 1 209 ? 14.090 3.445 3.929 1.00 50.97 209 PRO A CA 1
ATOM 1577 C C . PRO A 1 209 ? 12.806 4.151 4.375 1.00 50.97 209 PRO A C 1
ATOM 1579 O O . PRO A 1 209 ? 11.900 4.372 3.571 1.00 50.97 209 PRO A O 1
ATOM 1582 N N . ASP A 1 210 ? 12.692 4.423 5.675 1.00 47.78 210 ASP A N 1
ATOM 1583 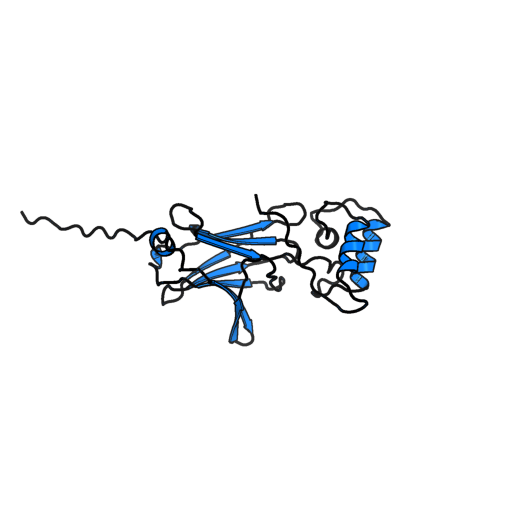C CA . ASP A 1 210 ? 11.466 4.917 6.306 1.00 47.78 210 ASP A CA 1
ATOM 1584 C C . ASP A 1 210 ? 10.859 6.136 5.602 1.00 47.78 210 ASP A C 1
ATOM 1586 O O . ASP A 1 210 ? 11.559 7.018 5.113 1.00 47.78 210 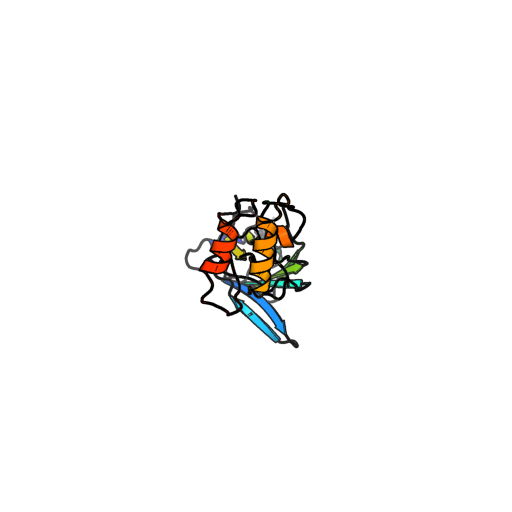ASP A O 1
ATOM 1590 N N . PHE A 1 211 ? 9.525 6.190 5.609 1.00 53.00 211 PHE A N 1
ATOM 1591 C CA . PHE A 1 211 ? 8.801 7.437 5.399 1.00 53.00 211 PHE A CA 1
ATOM 1592 C C . PHE A 1 211 ? 9.259 8.422 6.491 1.00 53.00 211 PHE A C 1
ATOM 1594 O O . PHE A 1 211 ? 8.828 8.271 7.645 1.00 53.00 211 PHE A O 1
ATOM 1601 N N . LEU A 1 212 ? 10.135 9.365 6.131 1.00 45.28 212 LEU A N 1
ATOM 1602 C CA . LEU A 1 212 ? 10.601 10.445 7.007 1.00 45.28 212 LEU A CA 1
ATOM 1603 C C . LEU A 1 212 ? 9.430 11.249 7.597 1.00 45.28 212 LEU A C 1
ATOM 1605 O O . LEU A 1 212 ? 8.375 11.379 6.927 1.00 45.28 212 LEU A O 1
#